Protein AF-A0A8S3HLF1-F1 (afdb_monomer_lite)

Sequence (239 aa):
VILTNGDGTIIIQTEGVEKAYDPNQPKTVNPFLAYTPNGTAFSTKLFYANYGRLEDFQKLSFVVGNASLQGSIIIMRYGRLYRGNKVMHAQYFGAAGAILYNDPADYSPFGISPDQVYDQKWYMPPSGAQRGSAFISNGDPLTPIYPSTDYMYRLKEENVKYLPRIPAQPISYSEAQIILQYLQGIEVTVDWRGSLPNVTYRYGAELLSSASIEIRSYNRLERKDTYNVIGILRGEIEP

Radius of gyration: 20.13 Å; chains: 1; bounding box: 65×43×55 Å

Structure (mmCIF, N/CA/C/O backbone):
data_AF-A0A8S3HLF1-F1
#
_entry.id   AF-A0A8S3HLF1-F1
#
loop_
_atom_site.group_PDB
_atom_site.id
_atom_site.type_symbol
_atom_site.label_atom_id
_atom_site.label_alt_id
_atom_site.label_comp_id
_atom_site.label_asym_id
_atom_site.label_entity_id
_atom_site.label_seq_id
_atom_site.pdbx_PDB_ins_code
_atom_site.Cartn_x
_atom_site.Cartn_y
_atom_site.Cartn_z
_atom_site.occupancy
_atom_site.B_iso_or_equiv
_atom_site.auth_seq_id
_atom_site.auth_comp_id
_atom_site.auth_asym_id
_atom_site.auth_atom_id
_atom_site.pdbx_PDB_model_num
ATOM 1 N N . VAL A 1 1 ? -8.571 7.851 -0.017 1.00 95.56 1 VAL A N 1
ATOM 2 C CA . VAL A 1 1 ? -9.266 7.122 1.065 1.00 95.56 1 VAL A CA 1
ATOM 3 C C . VAL A 1 1 ? -10.212 8.096 1.736 1.00 95.56 1 VAL A C 1
ATOM 5 O O . VAL A 1 1 ? -9.868 9.266 1.812 1.00 95.56 1 VAL A O 1
ATOM 8 N N . ILE A 1 2 ? -11.395 7.660 2.148 1.00 97.75 2 ILE A N 1
ATOM 9 C CA . ILE A 1 2 ? -12.397 8.504 2.802 1.00 97.75 2 ILE A CA 1
ATOM 10 C C . ILE A 1 2 ? -12.795 7.815 4.104 1.00 97.75 2 ILE A C 1
ATOM 12 O O . ILE A 1 2 ? -13.174 6.648 4.069 1.00 97.75 2 ILE A O 1
ATOM 16 N N . LEU A 1 3 ? -12.689 8.512 5.233 1.00 98.00 3 LEU A N 1
ATOM 17 C CA . LEU A 1 3 ? -13.259 8.087 6.512 1.00 98.00 3 LEU A CA 1
ATOM 18 C C . LEU A 1 3 ? -14.490 8.948 6.775 1.00 98.00 3 LEU A C 1
ATOM 20 O O . LEU A 1 3 ? -14.387 10.176 6.815 1.00 98.00 3 LEU A O 1
ATOM 24 N N . THR A 1 4 ? -15.632 8.306 6.966 1.00 98.12 4 THR A N 1
ATOM 25 C CA . THR A 1 4 ? -16.917 8.980 7.162 1.00 98.12 4 THR A CA 1
ATOM 26 C C . THR A 1 4 ? -17.527 8.507 8.466 1.00 98.12 4 THR A C 1
ATOM 28 O O . THR A 1 4 ? -17.602 7.306 8.706 1.00 98.12 4 THR A O 1
ATOM 31 N N . ASN A 1 5 ? -17.948 9.436 9.312 1.00 96.31 5 ASN A N 1
ATOM 32 C CA . ASN A 1 5 ? -18.632 9.139 10.560 1.00 96.31 5 ASN A CA 1
ATOM 33 C C . ASN A 1 5 ? -20.014 8.496 10.311 1.00 96.31 5 ASN A C 1
ATOM 35 O O . ASN A 1 5 ? -20.557 8.599 9.209 1.00 96.31 5 ASN A O 1
ATOM 39 N N . GLY A 1 6 ? -20.609 7.857 11.323 1.00 94.31 6 GLY A N 1
ATOM 40 C CA . GLY A 1 6 ? -21.927 7.219 11.196 1.00 94.31 6 GLY A CA 1
ATOM 41 C C . GLY A 1 6 ? -23.070 8.186 10.847 1.00 94.31 6 GLY A C 1
ATOM 42 O O . GLY A 1 6 ? -24.083 7.764 10.298 1.00 94.31 6 GLY A O 1
ATOM 43 N N . ASP A 1 7 ? -22.895 9.484 11.117 1.00 94.81 7 ASP A N 1
ATOM 44 C CA . ASP A 1 7 ? -23.824 10.562 10.743 1.00 94.81 7 ASP A CA 1
ATOM 45 C C . ASP A 1 7 ? -23.636 11.087 9.303 1.00 94.81 7 ASP A C 1
ATOM 47 O O . ASP A 1 7 ? -24.379 11.964 8.865 1.00 94.81 7 ASP A O 1
ATOM 51 N N . GLY A 1 8 ? -22.662 10.556 8.554 1.00 93.69 8 GLY A N 1
ATOM 52 C CA . GLY A 1 8 ? -22.339 10.978 7.189 1.00 93.69 8 GLY A CA 1
ATOM 53 C C . GLY A 1 8 ? -21.286 12.088 7.085 1.00 93.69 8 GLY A C 1
ATOM 54 O O . GLY A 1 8 ? -20.906 12.456 5.973 1.00 93.69 8 GLY A O 1
ATOM 55 N N . THR A 1 9 ? -20.772 12.607 8.203 1.00 96.69 9 THR A N 1
ATOM 56 C CA . THR A 1 9 ? -19.720 13.635 8.198 1.00 96.69 9 THR A CA 1
ATOM 57 C C . THR A 1 9 ? -18.388 13.045 7.738 1.00 96.69 9 THR A C 1
ATOM 59 O O . THR A 1 9 ? -17.887 12.082 8.321 1.00 96.69 9 THR A O 1
ATOM 62 N N . ILE A 1 10 ? -17.774 13.637 6.711 1.00 97.06 10 ILE A N 1
ATOM 63 C CA . ILE A 1 10 ? -16.435 13.247 6.251 1.00 97.06 10 ILE A CA 1
ATOM 64 C C . ILE A 1 10 ? -15.401 13.739 7.267 1.00 97.06 10 ILE A C 1
ATOM 66 O O . ILE A 1 10 ? -15.241 14.940 7.471 1.00 97.06 10 ILE A O 1
ATOM 70 N N . ILE A 1 11 ? -14.683 12.801 7.883 1.00 96.94 11 ILE A N 1
ATOM 71 C CA . ILE A 1 11 ? -13.610 13.083 8.843 1.00 96.94 11 ILE A CA 1
ATOM 72 C C . ILE A 1 11 ? -12.297 13.353 8.116 1.00 96.94 11 ILE A C 1
ATOM 74 O O . ILE A 1 11 ? -11.564 14.279 8.455 1.00 96.94 11 ILE A O 1
ATOM 78 N N . ILE A 1 12 ? -11.994 12.533 7.111 1.00 95.62 12 ILE A N 1
ATOM 79 C CA . ILE A 1 12 ? -10.841 12.736 6.243 1.00 95.62 12 ILE A CA 1
ATOM 80 C C . ILE A 1 12 ? -11.158 12.230 4.847 1.00 95.62 12 ILE A C 1
ATOM 82 O O . ILE A 1 12 ? -11.781 11.182 4.675 1.00 95.62 12 ILE A O 1
ATOM 86 N N . GLN A 1 13 ? -10.681 12.960 3.849 1.00 94.50 13 GLN A N 1
ATOM 87 C CA . GLN A 1 13 ? -10.658 12.524 2.468 1.00 94.50 13 GLN A CA 1
ATOM 88 C C . GLN A 1 13 ? -9.268 12.802 1.911 1.00 94.50 13 GLN A C 1
ATOM 90 O O . GLN A 1 13 ? -8.837 13.948 1.850 1.00 94.50 13 GLN A O 1
ATOM 95 N N . THR A 1 14 ? -8.578 11.747 1.489 1.00 88.56 14 THR A N 1
ATOM 96 C CA . THR A 1 14 ? -7.282 11.873 0.825 1.00 88.56 14 THR A CA 1
ATOM 97 C C . THR A 1 14 ? -7.447 12.658 -0.458 1.00 88.56 14 THR A C 1
ATOM 99 O O . THR A 1 14 ? -8.093 12.190 -1.398 1.00 88.56 14 THR A O 1
ATOM 102 N N . GLU A 1 15 ? -6.823 13.827 -0.503 1.00 75.44 15 GLU A N 1
ATOM 103 C CA . GLU A 1 15 ? -6.774 14.674 -1.694 1.00 75.44 15 GLU A CA 1
ATOM 104 C C . GLU A 1 15 ? -5.900 14.042 -2.782 1.00 75.44 15 GLU A C 1
ATOM 106 O O . GLU A 1 15 ? -6.081 14.294 -3.971 1.00 75.44 15 GLU A O 1
ATOM 111 N N . GLY A 1 16 ? -4.953 13.191 -2.373 1.00 68.56 16 GLY A N 1
ATOM 112 C CA . GLY A 1 16 ? -3.999 12.560 -3.276 1.00 68.56 16 GLY A CA 1
ATOM 113 C C . GLY A 1 16 ? -3.026 13.564 -3.888 1.00 68.56 16 GLY A C 1
ATOM 114 O O . GLY A 1 16 ? -2.311 13.207 -4.812 1.00 68.56 16 GLY A O 1
ATOM 115 N N . VAL A 1 17 ? -2.977 14.801 -3.397 1.00 70.69 17 VAL A N 1
ATOM 116 C CA . VAL A 1 17 ? -2.038 15.819 -3.860 1.00 70.69 17 VAL A CA 1
ATOM 117 C C . VAL A 1 17 ? -0.924 15.933 -2.836 1.00 70.69 17 VAL A C 1
ATOM 119 O O . VAL A 1 17 ? -1.159 16.103 -1.642 1.00 70.69 17 VAL A O 1
ATOM 122 N N . GLU A 1 18 ? 0.310 15.808 -3.305 1.00 69.94 18 GLU A N 1
ATOM 123 C CA . GLU A 1 18 ? 1.466 16.078 -2.464 1.00 69.94 18 GLU A CA 1
ATOM 124 C C . GLU A 1 18 ? 1.581 17.590 -2.267 1.00 69.94 18 GLU A C 1
ATOM 126 O O . GLU A 1 18 ? 1.482 18.354 -3.230 1.00 69.94 18 GLU A O 1
ATOM 131 N N . LYS A 1 19 ? 1.769 18.032 -1.020 1.00 71.94 19 LYS A N 1
ATOM 132 C CA . LYS A 1 19 ? 1.956 19.452 -0.727 1.00 71.94 19 LYS A CA 1
ATOM 133 C C . LYS A 1 19 ? 3.186 19.948 -1.489 1.00 71.94 19 LYS A C 1
ATOM 135 O O . LYS A 1 19 ? 4.289 19.460 -1.248 1.00 71.94 19 LYS A O 1
ATOM 140 N N . ALA A 1 20 ? 2.982 20.901 -2.397 1.00 73.75 20 ALA A N 1
ATOM 141 C CA . ALA A 1 20 ? 4.073 21.514 -3.138 1.00 73.75 20 ALA A CA 1
ATOM 142 C C . ALA A 1 20 ? 5.031 22.199 -2.159 1.00 73.75 20 ALA A C 1
ATOM 144 O O . ALA A 1 20 ? 4.599 22.922 -1.256 1.00 73.75 20 ALA A O 1
ATOM 145 N N . TYR A 1 21 ? 6.322 21.938 -2.332 1.00 70.62 21 TYR A N 1
ATOM 146 C CA . TYR A 1 21 ? 7.364 22.577 -1.539 1.00 70.62 21 TYR A CA 1
ATOM 147 C C . TYR A 1 21 ? 7.765 23.931 -2.145 1.00 70.62 21 TYR A C 1
ATOM 149 O O . TYR A 1 21 ? 7.974 24.900 -1.422 1.00 70.62 21 TYR A O 1
ATOM 157 N N . ASP A 1 22 ? 7.781 24.017 -3.477 1.00 75.44 22 ASP A N 1
ATOM 158 C CA . ASP A 1 22 ? 7.972 25.256 -4.235 1.00 75.44 22 ASP A CA 1
ATOM 159 C C . ASP A 1 22 ? 6.631 25.668 -4.876 1.00 75.44 22 ASP A C 1
ATOM 161 O O . ASP A 1 22 ? 6.001 24.835 -5.536 1.00 75.44 22 ASP A O 1
ATOM 165 N N . P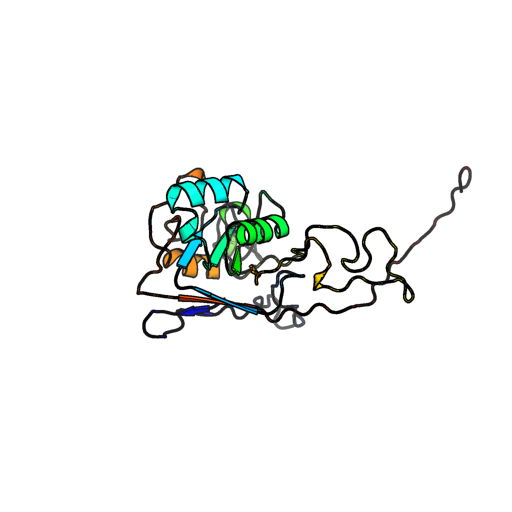RO A 1 23 ? 6.169 26.927 -4.736 1.00 76.12 23 PRO A N 1
ATOM 166 C CA . PRO A 1 23 ? 5.008 27.441 -5.467 1.00 76.12 23 PRO A CA 1
ATOM 167 C C . PRO A 1 23 ? 5.078 27.248 -6.992 1.00 76.12 23 PRO A C 1
ATOM 169 O O . PRO A 1 23 ? 4.039 27.182 -7.647 1.00 76.12 23 PRO A O 1
ATOM 172 N N . ASN A 1 24 ? 6.284 27.140 -7.554 1.00 81.50 24 ASN A N 1
ATOM 173 C CA . ASN A 1 24 ? 6.533 26.895 -8.975 1.00 81.50 24 ASN A CA 1
ATOM 174 C C . ASN A 1 24 ? 6.708 25.408 -9.317 1.00 81.50 24 ASN A C 1
ATOM 176 O O . ASN A 1 24 ? 7.026 25.072 -10.460 1.00 81.50 24 ASN A O 1
ATOM 180 N N . GLN A 1 25 ? 6.521 24.505 -8.350 1.00 77.88 25 GLN A N 1
ATOM 181 C CA . GLN A 1 25 ? 6.668 23.075 -8.574 1.00 77.88 25 GLN A CA 1
ATOM 182 C C . GLN A 1 25 ? 5.645 22.608 -9.624 1.00 77.88 25 GLN A C 1
ATOM 184 O O . GLN A 1 25 ? 4.438 22.813 -9.449 1.00 77.88 25 GLN A O 1
ATOM 189 N N . PRO A 1 26 ? 6.089 21.956 -10.716 1.00 77.75 26 PRO A N 1
ATOM 190 C CA . PRO A 1 26 ? 5.166 21.407 -11.694 1.00 77.75 26 PRO A CA 1
ATOM 191 C C . PRO A 1 26 ? 4.263 20.368 -11.029 1.00 77.75 26 PRO A C 1
ATOM 193 O O . PRO A 1 26 ? 4.680 19.662 -10.108 1.00 77.75 26 PRO A O 1
ATOM 196 N N . LYS A 1 27 ? 3.023 20.248 -11.521 1.00 78.50 27 LYS A N 1
ATOM 197 C CA . LYS A 1 27 ? 2.083 19.233 -11.033 1.00 78.50 27 LYS A CA 1
ATOM 198 C C . LYS A 1 27 ? 2.743 17.857 -11.085 1.00 78.50 27 LYS A C 1
ATOM 200 O O . LYS A 1 27 ? 3.134 17.387 -12.152 1.00 78.50 27 LYS A O 1
ATOM 205 N N . THR A 1 28 ? 2.853 17.223 -9.927 1.00 82.75 28 THR A N 1
ATOM 206 C CA . THR A 1 28 ? 3.382 15.869 -9.805 1.00 82.75 28 THR A CA 1
ATOM 207 C C . THR A 1 28 ? 2.249 14.858 -9.924 1.00 82.75 28 THR A C 1
ATOM 209 O O . THR A 1 28 ? 1.077 15.167 -9.710 1.00 82.75 28 THR A O 1
ATOM 212 N N . VAL A 1 29 ? 2.591 13.624 -10.292 1.00 87.31 29 VAL A N 1
ATOM 213 C CA . VAL A 1 29 ? 1.621 12.526 -10.281 1.00 87.31 29 VAL A CA 1
ATOM 214 C C . VAL A 1 29 ? 1.196 12.276 -8.839 1.00 87.31 29 VAL A C 1
ATOM 216 O O . VAL A 1 29 ? 2.053 12.065 -7.982 1.00 87.31 29 VAL A O 1
ATOM 219 N N . ASN A 1 30 ? -0.106 12.268 -8.570 1.00 90.25 30 ASN A N 1
ATOM 220 C CA . ASN A 1 30 ? -0.675 11.953 -7.258 1.00 90.25 30 ASN A CA 1
ATOM 221 C C . ASN A 1 30 ? -0.101 10.639 -6.687 1.00 90.25 30 ASN A C 1
ATOM 223 O O . ASN A 1 30 ? 0.185 9.722 -7.462 1.00 90.25 30 ASN A O 1
ATOM 227 N N . PRO A 1 31 ? 0.092 10.490 -5.363 1.00 93.06 31 PRO A N 1
ATOM 228 C CA . PRO A 1 31 ? 0.511 9.218 -4.796 1.00 93.06 31 PRO A CA 1
ATOM 229 C C . PRO A 1 31 ? -0.483 8.104 -5.133 1.00 93.06 31 PRO A C 1
ATOM 231 O O . PRO A 1 31 ? -1.671 8.197 -4.834 1.00 93.06 31 PRO A O 1
ATOM 234 N N . PHE A 1 32 ? 0.010 7.036 -5.752 1.00 95.00 32 PHE A N 1
ATOM 235 C CA . PHE A 1 32 ? -0.771 5.850 -6.089 1.00 95.00 32 PHE A CA 1
ATOM 236 C C . PHE A 1 32 ? 0.123 4.607 -6.066 1.00 95.00 32 PHE A C 1
ATOM 238 O O . PHE A 1 32 ? 1.354 4.697 -6.162 1.00 95.00 32 PHE A O 1
ATOM 245 N N . LEU A 1 33 ? -0.502 3.438 -5.920 1.00 96.31 33 LEU A N 1
ATOM 246 C CA . LEU A 1 33 ? 0.157 2.151 -6.113 1.00 96.31 33 LEU A CA 1
ATOM 247 C C . LEU A 1 33 ? -0.085 1.688 -7.549 1.00 96.31 33 LEU A C 1
ATOM 249 O O . LEU A 1 33 ? -1.210 1.364 -7.919 1.00 96.31 33 LEU A O 1
ATOM 253 N N . ALA A 1 34 ? 0.966 1.660 -8.365 1.00 96.81 34 ALA A N 1
ATOM 254 C CA . ALA A 1 34 ? 0.846 1.234 -9.753 1.00 96.81 34 ALA A CA 1
ATOM 255 C C . ALA A 1 34 ? 0.444 -0.247 -9.838 1.00 96.81 34 ALA A C 1
ATOM 257 O O . ALA A 1 34 ? 0.845 -1.058 -8.997 1.00 96.81 34 ALA A O 1
ATOM 258 N N . TYR A 1 35 ? -0.322 -0.580 -10.879 1.00 96.94 35 TYR A N 1
ATOM 259 C CA . TYR A 1 35 ? -0.915 -1.896 -11.150 1.00 96.94 35 TYR A CA 1
ATOM 260 C C . TYR A 1 35 ? -2.061 -2.345 -10.235 1.00 96.94 35 TYR A C 1
ATOM 262 O O . TYR A 1 35 ? -2.624 -3.412 -10.471 1.00 96.94 35 TYR A O 1
ATOM 270 N N . THR A 1 36 ? -2.453 -1.563 -9.225 1.00 96.94 36 THR A N 1
ATOM 271 C CA . THR A 1 36 ? -3.691 -1.856 -8.486 1.00 96.94 36 THR A CA 1
ATOM 272 C C . THR A 1 36 ? -4.904 -1.480 -9.346 1.00 96.94 36 THR A C 1
ATOM 274 O O . THR A 1 36 ? -4.834 -0.504 -10.100 1.00 96.94 36 THR A O 1
ATOM 277 N N . PRO A 1 37 ? -6.005 -2.247 -9.286 1.00 96.31 37 PRO A N 1
ATOM 278 C CA . PRO A 1 37 ? -7.144 -2.039 -10.166 1.00 96.31 37 PRO A CA 1
ATOM 279 C C . P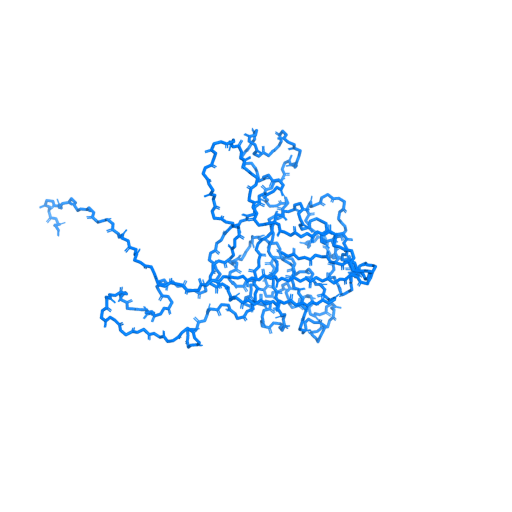RO A 1 37 ? -7.904 -0.754 -9.823 1.00 96.31 37 PRO A C 1
ATOM 281 O O . PRO A 1 37 ? -7.875 -0.258 -8.689 1.00 96.31 37 PRO A O 1
ATOM 284 N N . ASN A 1 38 ? -8.631 -0.248 -10.819 1.00 96.12 38 ASN A N 1
ATOM 285 C CA . ASN A 1 38 ? -9.749 0.661 -10.595 1.00 96.12 38 ASN A CA 1
ATOM 286 C C . ASN A 1 38 ? -10.807 -0.054 -9.748 1.00 96.12 38 ASN A C 1
ATOM 288 O O . ASN A 1 38 ? -11.127 -1.218 -9.996 1.00 96.12 38 ASN A O 1
ATOM 292 N N . GLY A 1 39 ? -11.361 0.649 -8.772 1.00 95.94 39 GLY A N 1
ATOM 293 C CA . GLY A 1 39 ? -12.502 0.164 -8.026 1.00 95.94 39 GLY A CA 1
ATOM 294 C C . GLY A 1 39 ? -12.731 0.937 -6.743 1.00 95.94 39 GLY A C 1
ATOM 295 O O . GLY A 1 39 ? -11.864 1.669 -6.253 1.00 95.94 39 GLY A O 1
ATOM 296 N N . THR A 1 40 ? -13.914 0.707 -6.188 1.00 97.62 40 THR A N 1
ATOM 297 C CA . THR A 1 40 ? -14.301 1.197 -4.873 1.00 97.62 40 THR A CA 1
ATOM 298 C C . THR A 1 40 ? -14.359 0.030 -3.900 1.00 97.62 40 THR A C 1
ATOM 300 O O . THR A 1 40 ? -15.082 -0.935 -4.136 1.00 97.62 40 THR A O 1
ATOM 303 N N . ALA A 1 41 ? -13.620 0.128 -2.798 1.00 98.12 41 ALA A N 1
ATOM 304 C CA . ALA A 1 41 ? -13.770 -0.754 -1.646 1.00 98.12 41 ALA A CA 1
ATOM 305 C C . ALA A 1 41 ? -14.403 0.044 -0.506 1.00 98.12 41 ALA A C 1
ATOM 307 O O . ALA A 1 41 ? -13.901 1.110 -0.162 1.00 98.12 41 ALA A O 1
ATOM 308 N N . PHE A 1 42 ? -15.482 -0.465 0.080 1.00 98.12 42 PHE A N 1
ATOM 309 C CA . PHE A 1 42 ? -16.185 0.155 1.201 1.00 98.12 42 PHE A CA 1
ATOM 310 C C . PHE A 1 42 ? -16.327 -0.863 2.328 1.00 98.12 42 PHE A C 1
ATOM 312 O O . PHE A 1 42 ? -16.662 -2.019 2.071 1.00 98.12 42 PHE A O 1
ATOM 319 N N . SER A 1 43 ? -16.083 -0.443 3.567 1.00 97.75 43 SER A N 1
ATOM 320 C CA . SER A 1 43 ? -16.228 -1.304 4.736 1.00 97.75 43 SER A CA 1
ATOM 321 C C . SER A 1 43 ? -16.468 -0.482 6.002 1.00 97.75 43 SER A C 1
ATOM 323 O O . SER A 1 43 ? -15.907 0.597 6.176 1.00 97.75 43 SER A O 1
ATOM 325 N N . THR A 1 44 ? -17.254 -1.017 6.933 1.00 97.44 44 THR A N 1
ATOM 326 C CA . THR A 1 44 ? -17.309 -0.537 8.329 1.00 97.44 44 THR A CA 1
ATOM 327 C C . THR A 1 44 ? -16.242 -1.193 9.208 1.00 97.44 44 THR A C 1
ATOM 329 O O . THR A 1 44 ? -16.033 -0.792 10.349 1.00 97.44 44 THR A O 1
ATOM 332 N N . LYS A 1 45 ? -15.546 -2.199 8.665 1.00 97.69 45 LYS A N 1
ATOM 333 C CA . LYS A 1 45 ? -14.462 -2.929 9.316 1.00 97.69 45 LYS A CA 1
ATOM 334 C C . LYS A 1 45 ? -13.104 -2.513 8.772 1.00 97.69 45 LYS A C 1
ATOM 336 O O . LYS A 1 45 ? -12.847 -2.656 7.570 1.00 97.69 45 LYS A O 1
ATOM 341 N N . LEU A 1 46 ? -12.238 -2.070 9.676 1.00 98.50 46 LEU A N 1
ATOM 342 C CA . LEU A 1 46 ? -10.831 -1.770 9.431 1.00 98.50 46 LEU A CA 1
ATOM 343 C C . LEU A 1 46 ? -9.979 -2.649 10.348 1.00 98.50 46 LEU A C 1
ATOM 345 O O . LEU A 1 46 ? -10.286 -2.771 11.534 1.00 98.50 46 LEU A O 1
ATOM 349 N N . PHE A 1 47 ? -8.898 -3.219 9.818 1.00 98.75 47 PHE A N 1
ATOM 350 C CA . PHE A 1 47 ? -7.890 -3.909 10.624 1.00 98.75 47 PHE A CA 1
ATOM 351 C C . PHE A 1 47 ? -6.492 -3.388 10.326 1.00 98.75 47 PHE A C 1
ATOM 353 O O . PHE A 1 47 ? -6.150 -3.108 9.177 1.00 98.75 47 PHE A O 1
ATOM 360 N N . TYR A 1 48 ? -5.669 -3.298 11.365 1.00 98.81 48 TYR A N 1
ATOM 361 C CA . TYR A 1 48 ? -4.255 -2.977 11.237 1.00 98.81 48 TYR A CA 1
ATOM 362 C C . TYR A 1 48 ? -3.444 -4.270 11.220 1.00 98.81 48 TYR A C 1
ATOM 364 O O . TYR A 1 48 ? -3.513 -5.061 12.158 1.00 98.81 48 TYR A O 1
ATOM 372 N N . ALA A 1 49 ? -2.667 -4.481 10.158 1.00 98.50 49 ALA A N 1
ATOM 373 C CA . ALA A 1 49 ? -1.897 -5.708 9.943 1.00 98.50 49 ALA A CA 1
ATOM 374 C C . ALA A 1 49 ? -0.378 -5.479 10.007 1.00 98.50 49 ALA A C 1
ATOM 376 O O . ALA A 1 49 ? 0.375 -6.149 9.304 1.00 98.50 49 ALA A O 1
ATOM 377 N N . ASN A 1 50 ? 0.093 -4.534 10.832 1.00 98.62 50 ASN A N 1
ATOM 378 C CA . ASN A 1 50 ? 1.523 -4.255 11.012 1.00 98.62 50 ASN A CA 1
ATOM 379 C C . ASN A 1 50 ? 2.237 -4.017 9.666 1.00 98.62 50 ASN A C 1
ATOM 381 O O . ASN A 1 50 ? 1.797 -3.184 8.872 1.00 98.62 50 ASN A O 1
ATOM 385 N N . TYR A 1 51 ? 3.310 -4.757 9.371 1.00 98.62 51 TYR A N 1
ATOM 386 C CA . TYR A 1 51 ? 4.029 -4.685 8.101 1.00 98.62 51 TYR A CA 1
ATOM 387 C C . TYR A 1 51 ? 3.385 -5.544 7.001 1.00 98.62 51 TYR A C 1
ATOM 389 O O . TYR A 1 51 ? 3.971 -5.697 5.931 1.00 98.62 51 TYR A O 1
ATOM 397 N N . GLY A 1 52 ? 2.208 -6.130 7.207 1.00 98.44 52 GLY A N 1
ATOM 398 C CA . GLY A 1 52 ? 1.513 -6.921 6.191 1.00 98.44 52 GLY A CA 1
ATOM 399 C C . GLY A 1 52 ? 2.262 -8.183 5.764 1.00 98.44 52 GLY A C 1
ATOM 400 O O . GLY A 1 52 ? 2.094 -8.651 4.633 1.00 98.44 52 GLY A O 1
ATOM 401 N N . ARG A 1 53 ? 3.141 -8.714 6.621 1.00 98.56 53 ARG A N 1
ATOM 402 C CA . ARG A 1 53 ? 3.821 -9.988 6.368 1.00 98.56 53 ARG A CA 1
ATOM 403 C C . ARG A 1 53 ? 2.850 -11.144 6.567 1.00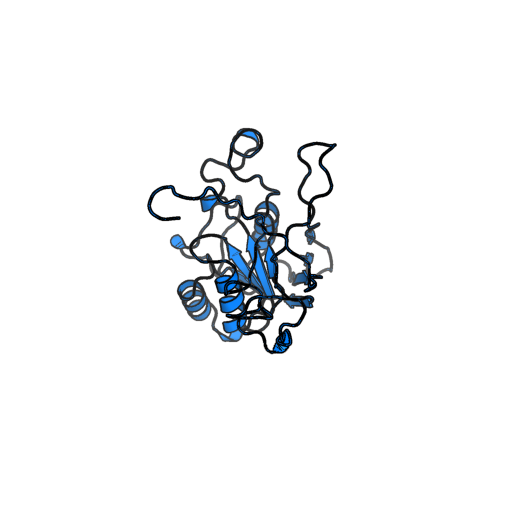 98.56 53 ARG A C 1
ATOM 405 O O . ARG A 1 53 ? 1.802 -10.973 7.187 1.00 98.56 53 ARG A O 1
ATOM 412 N N . LEU A 1 54 ? 3.187 -12.321 6.049 1.00 98.00 54 LEU A N 1
ATOM 413 C CA . LEU A 1 54 ? 2.302 -13.477 6.175 1.00 98.00 54 LEU A CA 1
ATOM 414 C C . LEU A 1 54 ? 2.064 -13.827 7.653 1.00 98.00 54 LEU A C 1
ATOM 416 O O . LEU A 1 54 ? 0.925 -14.046 8.055 1.00 98.00 54 LEU A O 1
ATOM 420 N N . GLU A 1 55 ? 3.116 -13.776 8.470 1.00 98.25 55 GLU A N 1
ATOM 421 C CA . GLU A 1 55 ? 3.045 -13.962 9.919 1.00 98.25 55 GLU A CA 1
ATOM 422 C C . GLU A 1 55 ? 2.208 -12.883 10.619 1.00 98.25 55 GLU A C 1
ATOM 424 O O . GLU A 1 55 ? 1.548 -13.168 11.620 1.00 98.25 55 GLU A O 1
ATOM 429 N N . ASP A 1 56 ? 2.178 -11.657 10.078 1.00 98.56 56 ASP A N 1
ATOM 430 C CA . ASP A 1 56 ? 1.345 -10.597 10.636 1.00 98.56 56 ASP A CA 1
ATOM 431 C C . ASP A 1 56 ? -0.139 -10.920 10.396 1.00 98.56 56 ASP A C 1
ATOM 433 O O . ASP A 1 56 ? -0.942 -10.876 11.326 1.00 98.56 56 ASP A O 1
ATOM 437 N N . PHE A 1 57 ? -0.503 -11.343 9.181 1.00 98.44 57 PHE A N 1
ATOM 438 C CA . PHE A 1 57 ? -1.873 -11.764 8.872 1.00 98.44 57 PHE A CA 1
ATOM 439 C C . PHE A 1 57 ? -2.303 -13.025 9.627 1.00 98.44 57 PHE A C 1
ATOM 441 O O . PHE A 1 57 ? -3.442 -13.097 10.082 1.00 98.44 57 PHE A O 1
ATOM 448 N N . GLN A 1 58 ? -1.410 -13.999 9.812 1.00 97.94 58 GLN A N 1
ATOM 449 C CA . GLN A 1 58 ? -1.691 -15.189 10.622 1.00 97.94 58 GLN A CA 1
ATOM 450 C C . GLN A 1 58 ? -1.984 -14.815 12.078 1.00 97.94 58 GLN A C 1
ATOM 452 O O . GLN A 1 58 ? -2.980 -15.268 12.641 1.00 97.94 58 GLN A O 1
ATOM 457 N N . LYS A 1 59 ? -1.161 -13.941 12.672 1.00 97.88 59 LYS A N 1
ATOM 458 C CA . LYS A 1 59 ? -1.380 -13.433 14.031 1.00 97.88 59 LYS A CA 1
ATOM 459 C C . LYS A 1 59 ? -2.676 -12.631 14.126 1.00 97.88 59 LYS A C 1
ATOM 461 O O . LYS A 1 59 ? -3.452 -12.855 15.047 1.00 97.88 59 LYS A O 1
ATOM 466 N N . LEU A 1 60 ? -2.942 -11.744 13.166 1.00 97.94 60 LEU A N 1
ATOM 467 C CA . LEU A 1 60 ? -4.188 -10.980 13.113 1.00 97.94 60 LEU A CA 1
ATOM 468 C C . LEU A 1 60 ? -5.395 -11.922 13.038 1.00 97.94 60 LEU A C 1
ATOM 470 O O . LEU A 1 60 ? -6.279 -11.843 13.882 1.00 97.94 60 LEU A O 1
ATOM 474 N N . SER A 1 61 ? -5.395 -12.866 12.095 1.00 97.06 61 SER A N 1
ATOM 475 C CA . SER A 1 61 ? -6.451 -13.870 11.937 1.00 97.06 61 SER A CA 1
ATOM 476 C C . SER A 1 61 ? -6.649 -14.726 13.188 1.00 97.06 61 SER A C 1
ATOM 478 O O . SER A 1 61 ? -7.773 -15.147 13.451 1.00 97.06 61 SER A O 1
ATOM 480 N N . PHE A 1 62 ? -5.587 -15.023 13.937 1.00 96.81 62 PHE A N 1
ATOM 481 C CA . PHE A 1 62 ? -5.689 -15.738 15.207 1.00 96.81 62 PHE A CA 1
ATOM 482 C C . PHE A 1 62 ? -6.387 -14.889 16.278 1.00 96.81 62 PHE A C 1
ATOM 484 O O . PHE A 1 62 ? -7.230 -15.399 17.007 1.00 96.81 62 PHE A O 1
ATOM 491 N N . VAL A 1 63 ? -6.072 -13.592 16.346 1.00 96.38 63 VAL A N 1
ATOM 492 C CA . VAL A 1 63 ? -6.631 -12.668 17.345 1.00 96.38 63 VAL A CA 1
ATOM 493 C C . VAL A 1 63 ? -8.086 -12.299 17.048 1.00 96.38 63 VAL A C 1
ATOM 495 O O . VAL A 1 63 ? -8.907 -12.307 17.960 1.00 96.38 63 VAL A O 1
ATOM 498 N N . VAL A 1 64 ? -8.418 -11.959 15.797 1.00 95.69 64 VAL A N 1
ATOM 499 C CA . VAL A 1 64 ? -9.752 -11.431 15.432 1.00 95.69 64 VAL A CA 1
ATOM 500 C C . VAL A 1 64 ? -10.659 -12.451 14.739 1.00 95.69 64 VAL A C 1
ATOM 502 O O . VAL A 1 64 ? -11.832 -12.168 14.497 1.00 95.69 64 VAL A O 1
ATOM 505 N N . GLY A 1 65 ? -10.132 -13.630 14.404 1.00 94.25 65 GLY A N 1
ATOM 506 C CA . GLY A 1 65 ? -10.810 -14.644 13.599 1.00 94.25 65 GLY A CA 1
ATOM 507 C C . GLY A 1 65 ? -10.721 -14.366 12.093 1.00 94.25 65 GLY A C 1
ATOM 508 O O . GLY A 1 65 ? -10.963 -13.255 11.629 1.00 94.25 65 GLY A O 1
ATOM 509 N N . ASN A 1 66 ? -10.425 -15.400 11.297 1.00 91.38 66 ASN A N 1
ATOM 510 C CA . ASN A 1 66 ? -10.235 -15.269 9.843 1.00 91.38 66 ASN A CA 1
ATOM 511 C C . ASN A 1 66 ? -11.474 -14.710 9.116 1.00 91.38 66 ASN A C 1
ATOM 513 O O . ASN A 1 66 ? -11.367 -13.892 8.208 1.00 91.38 66 ASN A O 1
ATOM 517 N N . ALA A 1 67 ? -12.671 -15.131 9.539 1.00 90.94 67 ALA A N 1
ATOM 518 C CA . ALA A 1 67 ? -13.930 -14.685 8.942 1.00 90.94 67 ALA A CA 1
ATOM 519 C C . ALA A 1 67 ? -14.163 -13.171 9.101 1.00 90.94 67 ALA A C 1
ATOM 521 O O . ALA A 1 67 ? -14.851 -12.567 8.282 1.00 90.94 67 ALA A O 1
ATOM 522 N N . SER A 1 68 ? -13.563 -12.547 10.118 1.00 93.56 68 SER A N 1
ATOM 523 C CA . SER A 1 68 ? -13.688 -11.110 10.371 1.00 93.56 68 SER A CA 1
ATOM 524 C C . SER A 1 68 ? -12.991 -10.261 9.309 1.00 93.56 68 SER A C 1
ATOM 526 O O . SER A 1 68 ? -13.411 -9.128 9.079 1.00 93.56 68 SER A O 1
ATOM 528 N N . LEU A 1 69 ? -11.966 -10.809 8.644 1.00 96.88 69 LEU A N 1
ATOM 529 C CA . LEU A 1 69 ? -11.176 -10.113 7.625 1.00 96.88 69 LEU A CA 1
ATOM 530 C C . LEU A 1 69 ? -11.872 -10.067 6.255 1.00 96.88 69 LEU A C 1
ATOM 532 O O . LEU A 1 69 ? -11.551 -9.208 5.431 1.00 96.88 69 LEU A O 1
ATOM 536 N N . GLN A 1 70 ? -12.849 -10.944 6.022 1.00 97.62 70 GLN A N 1
ATOM 537 C CA . GLN A 1 70 ? -13.579 -11.025 4.758 1.00 97.62 70 GLN A CA 1
ATOM 538 C C . GLN A 1 70 ? -14.351 -9.730 4.476 1.00 97.62 70 GLN A C 1
ATOM 540 O O . GLN A 1 70 ? -15.131 -9.262 5.307 1.00 97.62 70 GLN A O 1
ATOM 545 N N . GLY A 1 71 ? -14.119 -9.141 3.303 1.00 97.75 71 GLY A N 1
ATOM 546 C CA . GLY A 1 71 ? -14.722 -7.876 2.878 1.00 97.75 71 GLY A CA 1
ATOM 547 C C . GLY A 1 71 ? -14.218 -6.638 3.630 1.0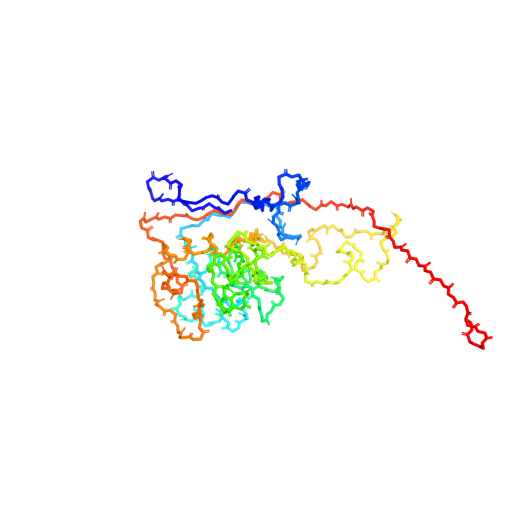0 97.75 71 GLY A C 1
ATOM 548 O O . GLY A 1 71 ? -14.723 -5.544 3.398 1.00 97.75 71 GLY A O 1
ATOM 549 N N . SER A 1 72 ? -13.238 -6.783 4.526 1.00 98.31 72 SER A N 1
ATOM 550 C CA . SER A 1 72 ? -12.707 -5.666 5.314 1.00 98.31 72 SER A CA 1
ATOM 551 C C . SER A 1 72 ? -11.711 -4.810 4.528 1.00 98.31 72 SER A C 1
ATOM 553 O O . SER A 1 72 ? -11.227 -5.202 3.463 1.00 98.31 72 SER A O 1
ATOM 555 N N . ILE A 1 73 ? -11.370 -3.639 5.066 1.00 98.75 73 ILE A N 1
ATOM 556 C CA . ILE A 1 73 ? -10.214 -2.865 4.607 1.00 98.75 73 ILE A CA 1
ATOM 557 C C . ILE A 1 73 ? -9.058 -3.099 5.579 1.00 98.75 73 ILE A C 1
ATOM 559 O O . ILE A 1 73 ? -9.247 -3.097 6.795 1.00 98.75 73 ILE A O 1
ATOM 563 N N . ILE A 1 74 ? -7.854 -3.299 5.044 1.00 98.75 74 ILE A N 1
ATOM 564 C CA . ILE A 1 74 ? -6.650 -3.544 5.844 1.00 98.75 74 ILE A CA 1
ATOM 565 C C . ILE A 1 74 ? -5.679 -2.376 5.696 1.00 98.75 74 ILE A C 1
ATOM 567 O O . ILE A 1 74 ? -5.292 -2.031 4.580 1.00 98.75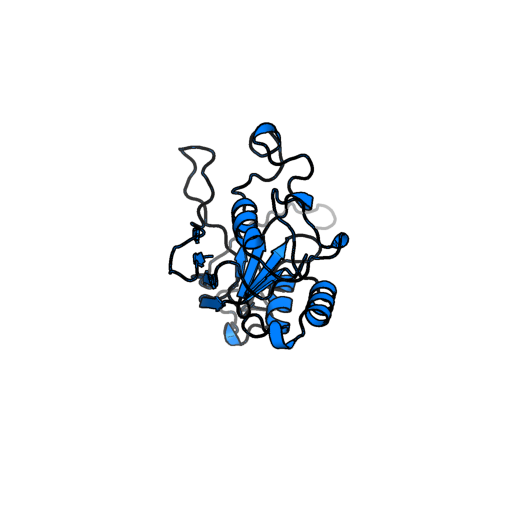 74 ILE A O 1
ATOM 571 N N . ILE A 1 75 ? -5.236 -1.799 6.812 1.00 98.81 75 ILE A N 1
ATOM 572 C CA . ILE A 1 75 ? -4.176 -0.787 6.851 1.00 98.81 75 ILE A CA 1
ATOM 573 C C . ILE A 1 75 ? -2.852 -1.407 7.315 1.00 98.81 75 ILE A C 1
ATOM 575 O O . ILE A 1 75 ? -2.797 -2.169 8.281 1.00 98.81 75 ILE A O 1
ATOM 579 N N . MET A 1 76 ? -1.769 -1.105 6.600 1.00 98.75 76 MET A N 1
ATOM 580 C CA . MET A 1 76 ? -0.433 -1.666 6.821 1.00 98.75 76 MET A CA 1
ATOM 581 C C . MET A 1 76 ? 0.632 -0.583 6.696 1.00 98.75 76 MET A C 1
ATOM 583 O O . MET A 1 76 ? 0.544 0.295 5.837 1.00 98.75 76 MET A O 1
ATOM 587 N N . ARG A 1 77 ? 1.697 -0.687 7.488 1.00 98.38 77 ARG A N 1
ATOM 588 C CA . ARG A 1 77 ? 2.881 0.158 7.314 1.00 98.38 77 ARG A CA 1
ATOM 589 C C . ARG A 1 77 ? 3.845 -0.413 6.274 1.00 98.38 77 ARG A C 1
ATOM 591 O O . ARG A 1 77 ? 3.975 -1.633 6.091 1.00 98.38 77 ARG A O 1
ATOM 598 N N . TYR A 1 78 ? 4.525 0.476 5.559 1.00 98.50 78 TYR A N 1
ATOM 599 C CA . TYR A 1 78 ? 5.641 0.146 4.674 1.00 98.50 78 TYR A CA 1
ATOM 600 C C . TYR A 1 78 ? 6.836 -0.434 5.447 1.00 98.50 78 TYR A C 1
ATOM 602 O O . TYR A 1 78 ? 6.886 -0.371 6.666 1.00 98.50 78 TYR A O 1
ATOM 610 N N . GLY A 1 79 ? 7.784 -1.041 4.724 1.00 96.88 79 GLY A N 1
ATOM 611 C CA . GLY A 1 79 ? 8.965 -1.701 5.299 1.00 96.88 79 GLY A CA 1
ATOM 612 C C . GLY A 1 79 ? 8.837 -3.226 5.400 1.00 96.88 79 GLY A C 1
ATOM 613 O O . GLY A 1 79 ? 7.752 -3.778 5.204 1.00 96.88 79 GLY A O 1
ATOM 614 N N . ARG A 1 80 ? 9.961 -3.904 5.682 1.00 96.88 80 ARG A N 1
ATOM 615 C CA . ARG A 1 80 ? 10.141 -5.368 5.889 1.00 96.88 80 ARG A CA 1
ATOM 616 C C . ARG A 1 80 ? 9.793 -6.305 4.725 1.00 96.88 80 ARG A C 1
ATOM 618 O O . ARG A 1 80 ? 10.392 -7.365 4.612 1.00 96.88 80 ARG A O 1
ATOM 625 N N . LEU A 1 81 ? 8.844 -5.935 3.877 1.00 96.12 81 LEU A N 1
ATOM 626 C CA . LEU A 1 81 ? 8.326 -6.742 2.781 1.00 96.12 81 LEU A CA 1
ATOM 627 C C . LEU A 1 81 ? 7.997 -5.842 1.587 1.00 96.12 81 LEU A C 1
ATOM 629 O O . LEU A 1 81 ? 7.579 -4.692 1.760 1.00 96.12 81 LEU A O 1
ATOM 633 N N . TYR A 1 82 ? 8.147 -6.374 0.374 1.00 97.69 82 TYR A N 1
ATOM 634 C CA . TYR A 1 82 ? 7.723 -5.683 -0.838 1.00 97.69 82 TYR A CA 1
ATOM 635 C C . TYR A 1 82 ? 6.218 -5.376 -0.813 1.00 97.69 82 TYR A C 1
ATOM 637 O O . TYR A 1 82 ? 5.389 -6.185 -0.397 1.00 97.69 82 TYR A O 1
ATOM 645 N N . ARG A 1 83 ? 5.853 -4.175 -1.269 1.00 97.69 83 ARG A N 1
ATOM 646 C CA . ARG A 1 83 ? 4.491 -3.638 -1.147 1.00 97.69 83 ARG A CA 1
ATOM 647 C C . ARG A 1 83 ? 3.434 -4.441 -1.901 1.00 97.69 83 ARG A C 1
ATOM 649 O O . ARG A 1 83 ? 2.323 -4.572 -1.400 1.00 97.69 83 ARG A O 1
ATOM 656 N N . GLY A 1 84 ? 3.792 -5.032 -3.043 1.00 97.50 84 GLY A N 1
ATOM 657 C CA . GLY A 1 84 ? 2.897 -5.926 -3.776 1.00 97.50 84 GLY A CA 1
ATOM 658 C C . GLY A 1 84 ? 2.504 -7.145 -2.941 1.00 97.50 84 GLY A C 1
ATOM 659 O O . GLY A 1 84 ? 1.321 -7.462 -2.851 1.00 97.50 84 GLY A O 1
ATOM 660 N N . ASN A 1 85 ? 3.457 -7.766 -2.230 1.00 98.12 85 ASN A N 1
ATOM 661 C CA . ASN A 1 85 ? 3.161 -8.905 -1.356 1.00 98.12 85 ASN A CA 1
ATOM 662 C C . ASN A 1 85 ? 2.187 -8.535 -0.233 1.00 98.12 85 ASN A C 1
ATOM 664 O O . ASN A 1 85 ? 1.309 -9.331 0.070 1.00 98.12 85 ASN A O 1
ATOM 668 N N . LYS A 1 86 ? 2.278 -7.324 0.334 1.00 98.62 86 LYS A N 1
ATOM 669 C CA . LYS A 1 86 ? 1.320 -6.842 1.349 1.00 98.62 86 LYS A CA 1
ATOM 670 C C . LYS A 1 86 ? -0.114 -6.832 0.805 1.00 98.62 86 LYS A C 1
ATOM 672 O O . LYS A 1 86 ? -1.022 -7.347 1.450 1.00 98.62 86 LYS A O 1
ATOM 677 N N . VAL A 1 87 ? -0.309 -6.287 -0.400 1.00 98.31 87 VAL A N 1
ATOM 678 C CA . VAL A 1 87 ? -1.625 -6.241 -1.065 1.00 98.31 87 VAL A CA 1
ATOM 679 C C . VAL A 1 87 ? -2.115 -7.651 -1.407 1.00 98.31 87 VAL A C 1
ATOM 681 O O . VAL A 1 87 ? -3.278 -7.969 -1.176 1.00 98.31 87 VAL A O 1
ATOM 684 N N . MET A 1 88 ? -1.228 -8.525 -1.890 1.00 97.75 88 MET A N 1
ATOM 685 C CA . MET A 1 88 ? -1.555 -9.928 -2.161 1.00 97.75 88 MET A CA 1
ATOM 686 C C . MET A 1 88 ? -1.948 -10.690 -0.893 1.00 97.75 88 MET A C 1
ATOM 688 O O . MET A 1 88 ? -2.886 -11.478 -0.939 1.00 97.75 88 MET A O 1
ATOM 692 N N . HIS A 1 89 ? -1.275 -10.461 0.236 1.00 98.31 89 HIS A N 1
ATOM 693 C CA . HIS A 1 89 ? -1.660 -11.070 1.507 1.00 98.31 89 HIS A CA 1
ATOM 694 C C . HIS A 1 89 ? -3.028 -10.557 1.965 1.00 98.31 89 HIS A C 1
ATOM 696 O O . HIS A 1 89 ? -3.891 -11.370 2.272 1.00 98.31 89 HIS A O 1
ATOM 702 N N . ALA A 1 90 ? -3.279 -9.244 1.919 1.00 98.38 90 ALA A N 1
ATOM 703 C CA . ALA A 1 90 ? -4.600 -8.695 2.235 1.00 98.38 90 ALA A CA 1
ATOM 704 C C . ALA A 1 90 ? -5.702 -9.357 1.390 1.00 98.38 90 ALA A C 1
ATOM 706 O O . ALA A 1 90 ? -6.702 -9.826 1.929 1.00 98.38 90 ALA A O 1
ATOM 707 N N . GLN A 1 91 ? -5.471 -9.483 0.081 1.00 97.50 91 GLN A N 1
ATOM 708 C CA . GLN A 1 91 ? -6.373 -10.176 -0.835 1.00 97.50 91 GLN A CA 1
ATOM 709 C C . GLN A 1 91 ? -6.554 -11.659 -0.476 1.00 97.50 91 GLN A C 1
ATOM 711 O O . GLN A 1 91 ? -7.674 -12.158 -0.493 1.00 97.50 91 GLN A O 1
ATOM 716 N N . TYR A 1 92 ? -5.474 -12.369 -0.143 1.00 97.31 92 TYR A N 1
ATOM 717 C CA . TYR A 1 92 ? -5.523 -13.784 0.236 1.00 97.31 92 TYR A CA 1
ATOM 718 C C . TYR A 1 92 ? -6.365 -14.022 1.498 1.00 97.31 92 TYR A C 1
ATOM 720 O O . TYR A 1 92 ? -7.107 -14.997 1.571 1.00 97.31 92 TYR A O 1
ATOM 728 N N . PHE A 1 93 ? -6.302 -13.102 2.464 1.00 98.00 93 PHE A N 1
ATOM 729 C CA . PHE A 1 93 ? -7.130 -13.126 3.674 1.00 98.00 93 PHE A CA 1
ATOM 730 C C . PHE A 1 93 ? -8.532 -12.515 3.470 1.00 98.00 93 PHE A C 1
ATOM 732 O O . PHE A 1 93 ? -9.278 -12.346 4.432 1.00 98.00 93 PHE A O 1
ATOM 739 N N . GLY A 1 94 ? -8.921 -12.226 2.223 1.00 97.50 94 GLY A N 1
ATOM 740 C CA . GLY A 1 94 ? -10.284 -11.838 1.864 1.00 97.50 94 GLY A CA 1
ATOM 741 C C . GLY A 1 94 ? -10.615 -10.358 2.029 1.00 97.50 94 GLY A C 1
ATOM 742 O O . GLY A 1 94 ? -11.789 -9.994 1.991 1.00 97.50 94 GLY A O 1
ATOM 743 N N . ALA A 1 95 ? -9.617 -9.492 2.210 1.00 98.38 95 ALA A N 1
ATOM 744 C CA . ALA A 1 95 ? -9.844 -8.054 2.265 1.00 98.38 95 ALA A CA 1
ATOM 745 C C . ALA A 1 95 ? -10.422 -7.527 0.943 1.00 98.38 95 ALA A C 1
ATOM 747 O O . ALA A 1 95 ? -10.019 -7.956 -0.138 1.00 98.38 95 ALA A O 1
ATOM 748 N N . ALA A 1 96 ? -11.314 -6.541 1.027 1.00 98.44 96 ALA A N 1
ATOM 749 C CA . ALA A 1 96 ? -11.844 -5.820 -0.128 1.00 98.44 96 ALA A CA 1
ATOM 750 C C . ALA A 1 96 ? -10.881 -4.735 -0.639 1.00 98.44 96 ALA A C 1
ATOM 752 O O . ALA A 1 96 ? -10.956 -4.342 -1.800 1.00 98.44 96 ALA A O 1
ATOM 753 N N . GLY A 1 97 ? -9.976 -4.242 0.211 1.00 98.50 97 GLY A N 1
ATOM 754 C CA . GLY A 1 97 ? -9.009 -3.215 -0.162 1.00 98.50 97 GLY A CA 1
ATOM 755 C C . GLY A 1 97 ? -7.892 -3.037 0.862 1.00 98.50 97 GLY A C 1
ATOM 756 O O . GLY A 1 97 ? -7.982 -3.515 1.996 1.00 98.50 97 GLY A O 1
ATOM 757 N N . ALA A 1 98 ? -6.825 -2.349 0.454 1.00 98.62 98 ALA A N 1
ATOM 758 C CA . ALA A 1 98 ? -5.640 -2.148 1.285 1.00 98.62 98 ALA A CA 1
ATOM 759 C C . ALA A 1 98 ? -5.162 -0.688 1.321 1.00 98.62 98 ALA A C 1
ATOM 761 O O . ALA A 1 98 ? -5.150 0.021 0.316 1.00 98.62 98 ALA A O 1
ATOM 762 N N . ILE A 1 99 ? -4.705 -0.249 2.487 1.00 98.69 99 ILE A N 1
ATOM 763 C CA . ILE A 1 99 ? -4.124 1.075 2.717 1.00 98.69 99 ILE A CA 1
ATOM 764 C C . ILE A 1 99 ? -2.684 0.885 3.175 1.00 98.69 99 ILE A C 1
ATOM 766 O O . ILE A 1 99 ? -2.418 0.088 4.076 1.00 98.69 99 ILE A O 1
ATOM 770 N N . LEU A 1 100 ? -1.749 1.601 2.552 1.00 98.62 100 LEU A N 1
ATOM 771 C CA . LEU A 1 100 ? -0.338 1.572 2.932 1.00 98.62 100 LEU A CA 1
ATOM 772 C C . LEU A 1 100 ? 0.115 2.959 3.394 1.00 98.62 100 LEU A C 1
ATOM 774 O O . LEU A 1 100 ? -0.215 3.952 2.756 1.00 98.62 100 LEU A O 1
ATOM 778 N N . TYR A 1 101 ? 0.897 3.034 4.468 1.00 98.38 101 TYR A N 1
ATOM 779 C CA . TYR A 1 101 ? 1.469 4.297 4.951 1.00 98.38 101 TYR A CA 1
ATOM 780 C C . TYR A 1 101 ? 2.903 4.116 5.458 1.00 98.38 101 TYR A C 1
ATOM 782 O O . TYR A 1 101 ? 3.342 3.003 5.750 1.00 98.38 101 TYR A O 1
ATOM 790 N N . ASN A 1 102 ? 3.666 5.203 5.535 1.00 97.81 102 ASN A N 1
ATOM 791 C CA . ASN A 1 102 ? 5.051 5.200 6.006 1.00 97.81 102 ASN A CA 1
ATOM 792 C C . ASN A 1 102 ? 5.101 5.593 7.486 1.00 97.81 102 ASN A C 1
ATOM 794 O O . ASN A 1 102 ? 5.067 6.774 7.803 1.00 97.81 102 ASN A O 1
ATOM 798 N N . ASP A 1 103 ? 5.158 4.621 8.396 1.00 98.31 103 ASP A N 1
ATOM 799 C CA . ASP A 1 103 ? 5.180 4.918 9.832 1.00 98.31 103 ASP A CA 1
ATOM 800 C C . ASP A 1 103 ? 6.435 5.724 10.224 1.00 98.31 103 ASP A C 1
ATOM 802 O O . ASP A 1 103 ? 7.541 5.355 9.803 1.00 98.31 103 ASP A O 1
ATOM 806 N N . PRO A 1 104 ? 6.313 6.785 11.046 1.00 97.62 104 PRO A N 1
ATOM 807 C CA . PRO A 1 104 ? 7.470 7.542 11.513 1.00 97.62 104 PRO A CA 1
ATOM 808 C C . PRO A 1 104 ? 8.504 6.685 12.252 1.00 97.62 104 PRO A C 1
ATOM 810 O O . PRO A 1 104 ? 9.675 7.055 12.272 1.00 97.62 104 PRO A O 1
ATOM 813 N N . ALA A 1 105 ? 8.122 5.519 12.788 1.00 97.31 105 ALA A N 1
ATOM 814 C CA . ALA A 1 105 ? 9.052 4.614 13.461 1.00 97.31 105 ALA A CA 1
ATOM 815 C C . ALA A 1 105 ? 10.177 4.141 12.529 1.00 97.31 105 ALA A C 1
ATOM 817 O O . ALA A 1 105 ? 11.297 3.925 12.985 1.00 97.31 105 ALA A O 1
ATOM 818 N N . ASP A 1 106 ? 9.888 4.022 11.230 1.00 96.81 106 ASP A N 1
ATOM 819 C CA . ASP A 1 106 ? 10.851 3.594 10.216 1.00 96.81 106 ASP A CA 1
ATOM 820 C C . ASP A 1 106 ? 11.333 4.755 9.331 1.00 96.81 106 ASP A C 1
ATOM 822 O O . ASP A 1 106 ? 12.465 4.728 8.850 1.00 96.81 106 ASP A O 1
ATOM 826 N N . TYR A 1 107 ? 10.485 5.765 9.093 1.00 96.44 107 TYR A N 1
ATOM 827 C CA . TYR A 1 107 ? 10.731 6.802 8.077 1.00 96.44 107 TYR A CA 1
ATOM 828 C C . TYR A 1 107 ? 11.040 8.202 8.637 1.00 96.44 107 TYR A C 1
ATOM 830 O O . TYR A 1 107 ? 11.573 9.032 7.895 1.00 96.44 107 TYR A O 1
ATOM 838 N N . SER A 1 108 ? 10.779 8.445 9.929 1.00 95.62 108 SER A N 1
ATOM 839 C CA . SER A 1 108 ? 11.129 9.689 10.643 1.00 95.62 108 SER A CA 1
ATOM 840 C C . SER A 1 108 ? 11.491 9.423 12.121 1.00 95.62 108 SER A C 1
ATOM 842 O O . SER A 1 108 ? 10.868 9.981 13.030 1.00 95.62 108 SER A O 1
ATOM 844 N N . PRO A 1 109 ? 12.497 8.567 12.404 1.00 92.88 109 PRO A N 1
ATOM 845 C CA . PRO A 1 109 ? 12.745 8.044 13.753 1.00 92.88 109 PRO A CA 1
ATOM 846 C C . PRO A 1 109 ? 13.263 9.086 14.759 1.00 92.88 109 PRO A C 1
ATOM 848 O O . PRO A 1 109 ? 13.204 8.853 15.963 1.00 92.88 109 PRO A O 1
ATOM 851 N N . PHE A 1 110 ? 13.758 10.235 14.289 1.00 92.06 110 PHE A N 1
ATOM 852 C CA . PHE A 1 110 ? 14.295 11.308 15.141 1.00 92.06 110 PHE A CA 1
ATOM 853 C C . PHE A 1 110 ? 13.274 12.405 15.464 1.00 92.06 110 PHE A C 1
ATOM 855 O O . PHE A 1 110 ? 13.612 13.386 16.123 1.00 92.06 110 PHE A O 1
ATOM 862 N N . GLY A 1 111 ? 12.027 12.239 15.021 1.00 91.25 111 GLY A N 1
ATOM 863 C CA . GLY A 1 111 ? 10.943 13.178 15.271 1.00 91.25 111 GLY A CA 1
ATOM 864 C C . GLY A 1 111 ? 10.208 13.578 13.999 1.00 91.25 111 GLY A C 1
ATOM 865 O O . GLY A 1 111 ? 10.671 13.369 12.882 1.00 91.25 111 GLY A O 1
ATOM 866 N N . ILE A 1 112 ? 9.032 14.166 14.205 1.00 94.19 112 ILE A N 1
ATOM 867 C CA . ILE A 1 112 ? 8.106 14.594 13.146 1.00 94.19 112 ILE A CA 1
ATOM 868 C C . ILE A 1 112 ? 7.817 16.099 13.189 1.00 94.19 112 ILE A C 1
ATOM 870 O O . ILE A 1 112 ? 6.934 16.576 12.477 1.00 94.19 112 ILE A O 1
ATOM 874 N N . SER A 1 113 ? 8.505 16.842 14.061 1.00 93.56 113 SER A N 1
ATOM 875 C CA . SER A 1 113 ? 8.397 18.297 14.098 1.00 93.56 113 SER A CA 1
ATOM 876 C C . SER A 1 113 ? 8.998 18.904 12.823 1.00 93.56 113 SER A C 1
ATOM 878 O O . SER A 1 113 ? 9.844 18.266 12.191 1.00 93.56 113 SER A O 1
ATOM 880 N N . PRO A 1 114 ? 8.580 20.117 12.415 1.00 92.12 114 PRO A N 1
ATOM 881 C CA . PRO A 1 114 ? 9.034 20.726 11.161 1.00 92.12 114 PRO A CA 1
ATOM 882 C C . PRO A 1 114 ? 10.562 20.819 11.005 1.00 92.12 114 PRO A C 1
ATOM 884 O O . PRO A 1 114 ? 11.068 20.716 9.896 1.00 92.12 114 PRO A O 1
ATOM 887 N N . ASP A 1 115 ? 11.305 20.955 12.106 1.00 94.12 115 ASP A N 1
ATOM 888 C CA . ASP A 1 115 ? 12.774 20.992 12.148 1.00 94.12 115 ASP A CA 1
ATOM 889 C C . ASP A 1 115 ? 13.446 19.609 12.029 1.00 94.12 115 ASP A C 1
ATOM 891 O O . ASP A 1 115 ? 14.663 19.517 11.867 1.00 94.12 115 ASP A O 1
ATOM 895 N N . GLN A 1 116 ? 12.676 18.521 12.129 1.00 95.50 116 GLN A N 1
ATOM 896 C CA . GLN A 1 116 ? 13.171 17.143 12.074 1.00 95.50 116 GLN A CA 1
ATOM 897 C C . GLN A 1 116 ? 12.877 16.441 10.749 1.00 95.50 116 GLN A C 1
ATOM 899 O O . GLN A 1 116 ? 13.394 15.350 10.528 1.00 95.50 116 GLN A O 1
ATOM 904 N N . VAL A 1 117 ? 12.088 17.041 9.862 1.00 94.94 117 VAL A N 1
ATOM 905 C CA . VAL A 1 117 ? 11.658 16.444 8.589 1.00 94.94 117 VAL A CA 1
ATOM 906 C C . VAL A 1 117 ? 12.073 17.315 7.409 1.00 94.94 117 VAL A C 1
ATOM 908 O O . VAL A 1 117 ? 12.630 18.396 7.591 1.00 94.94 117 VAL A O 1
ATOM 911 N N . TYR A 1 118 ? 11.820 16.839 6.192 1.00 92.31 118 TYR A N 1
ATOM 912 C CA . TYR A 1 118 ? 12.002 17.645 4.991 1.00 92.31 118 TYR A CA 1
ATOM 913 C C . TYR A 1 118 ? 11.156 18.927 5.061 1.00 92.31 118 TYR A C 1
ATOM 915 O O . TYR A 1 118 ? 9.973 18.870 5.396 1.00 92.31 118 TYR A O 1
ATOM 923 N N . ASP A 1 119 ? 11.719 20.096 4.764 1.00 90.38 119 ASP A N 1
ATOM 924 C CA . ASP A 1 119 ? 12.999 20.355 4.076 1.00 90.38 119 ASP A CA 1
ATOM 925 C C . ASP A 1 119 ? 14.234 20.541 4.971 1.00 90.38 119 ASP A C 1
ATOM 927 O O . ASP A 1 119 ? 15.356 20.548 4.470 1.00 90.38 119 ASP A O 1
ATOM 931 N N . GLN A 1 120 ? 14.057 20.658 6.287 1.00 93.06 120 GLN A N 1
ATOM 932 C CA . GLN A 1 120 ? 15.155 20.931 7.221 1.00 93.06 120 GLN A CA 1
ATOM 933 C C . GLN A 1 120 ? 16.083 19.723 7.403 1.00 93.06 120 GLN A C 1
ATOM 935 O O . GLN A 1 120 ? 17.286 19.865 7.636 1.00 93.06 120 GLN A O 1
ATOM 940 N N . LYS A 1 121 ? 15.527 18.514 7.292 1.00 94.25 121 LYS A N 1
ATOM 941 C CA . LYS A 1 121 ? 16.260 17.244 7.318 1.00 94.25 121 LYS A CA 1
ATOM 942 C C . LYS A 1 121 ? 15.792 16.318 6.200 1.00 94.25 121 LYS A C 1
ATOM 944 O O . LYS A 1 121 ? 14.827 16.561 5.497 1.00 94.25 121 LYS A O 1
ATOM 949 N N . TRP A 1 122 ? 16.479 15.199 6.055 1.00 93.12 122 TRP A N 1
ATOM 950 C CA . TRP A 1 122 ? 16.225 14.179 5.039 1.00 93.12 122 TRP A CA 1
ATOM 951 C C . TRP A 1 122 ? 15.118 13.168 5.411 1.00 93.12 122 TRP A C 1
ATOM 953 O O . TRP A 1 122 ? 14.882 12.224 4.659 1.00 93.12 122 TRP A O 1
ATOM 963 N N . TYR A 1 123 ? 14.445 13.346 6.557 1.00 95.69 123 TYR A N 1
ATOM 964 C CA . TYR A 1 123 ? 13.360 12.467 7.010 1.00 95.69 123 TYR A CA 1
ATOM 965 C C . TYR A 1 123 ? 12.013 12.826 6.383 1.00 95.69 123 TYR A C 1
ATOM 967 O O . TYR A 1 123 ? 11.778 13.958 5.956 1.00 95.69 123 TYR A O 1
ATOM 975 N N . MET A 1 124 ? 11.113 11.845 6.332 1.00 94.50 124 MET A N 1
ATOM 976 C CA . MET A 1 124 ? 9.847 11.974 5.618 1.00 94.50 124 MET A CA 1
ATOM 977 C C . MET A 1 124 ? 8.924 13.018 6.280 1.00 94.50 124 MET A C 1
ATOM 979 O O . MET A 1 124 ? 8.717 12.950 7.492 1.00 94.50 124 MET A O 1
ATOM 983 N N . PRO A 1 125 ? 8.342 13.964 5.518 1.00 93.69 125 PRO A N 1
ATOM 984 C CA . PRO A 1 125 ? 7.384 14.933 6.048 1.00 93.69 125 PRO A CA 1
ATOM 985 C C . PRO A 1 125 ? 5.986 14.314 6.249 1.00 93.69 125 PRO A C 1
ATOM 987 O O . PRO A 1 125 ? 5.665 13.310 5.607 1.00 93.69 125 PRO A O 1
ATOM 990 N N . PRO A 1 126 ? 5.102 14.935 7.058 1.00 93.44 126 PRO A N 1
ATOM 991 C CA . PRO A 1 126 ? 3.781 14.389 7.411 1.00 93.44 126 PRO A CA 1
ATOM 992 C C . PRO A 1 126 ? 2.833 14.162 6.246 1.00 93.44 126 PRO A C 1
ATOM 994 O O . PRO A 1 126 ? 2.033 13.229 6.284 1.00 93.44 126 PRO A O 1
ATOM 997 N N . SER A 1 127 ? 2.954 14.969 5.197 1.00 91.88 127 SER A N 1
ATOM 998 C CA . SER A 1 127 ? 2.195 14.827 3.955 1.00 91.88 127 SER A CA 1
ATOM 999 C C . SER A 1 127 ? 2.823 13.847 2.959 1.00 91.88 127 SER A C 1
ATOM 1001 O O . SER A 1 127 ? 2.247 13.606 1.902 1.00 91.88 127 SER A O 1
ATOM 1003 N N . GLY A 1 128 ? 4.008 13.303 3.247 1.00 92.06 128 GLY A N 1
ATOM 1004 C CA . GLY A 1 128 ? 4.717 12.408 2.342 1.00 92.06 128 GLY A CA 1
ATOM 1005 C C . GLY A 1 128 ? 4.025 11.051 2.234 1.00 92.06 128 GLY A C 1
ATOM 1006 O O . GLY A 1 128 ? 3.720 10.421 3.245 1.00 92.06 128 GLY A O 1
ATOM 1007 N N . ALA A 1 129 ? 3.841 10.565 1.006 1.00 93.88 129 ALA A N 1
ATOM 1008 C CA . ALA A 1 129 ? 3.306 9.234 0.730 1.00 93.88 129 ALA A CA 1
ATOM 1009 C C . ALA A 1 129 ? 4.164 8.510 -0.316 1.00 93.88 129 ALA A C 1
ATOM 1011 O O . ALA A 1 129 ? 4.448 9.035 -1.397 1.00 93.88 129 ALA A O 1
ATOM 1012 N N . GLN A 1 130 ? 4.578 7.278 -0.013 1.00 95.06 130 GLN A N 1
ATOM 1013 C CA . GLN A 1 130 ? 5.417 6.501 -0.920 1.00 95.06 130 GLN A CA 1
ATOM 1014 C C . GLN A 1 130 ? 4.604 5.911 -2.087 1.00 95.06 130 GLN A C 1
ATOM 1016 O O . GLN A 1 130 ? 3.750 5.039 -1.902 1.00 95.06 130 GLN A O 1
ATOM 1021 N N . ARG A 1 131 ? 4.946 6.340 -3.308 1.00 95.75 131 ARG A N 1
ATOM 1022 C CA . ARG A 1 131 ? 4.524 5.725 -4.580 1.00 95.75 131 ARG A CA 1
ATOM 1023 C C . ARG A 1 131 ? 5.244 4.394 -4.814 1.00 95.75 131 ARG A C 1
ATOM 1025 O O . ARG A 1 131 ? 6.308 4.132 -4.250 1.00 95.75 131 ARG A O 1
ATOM 1032 N N . GLY A 1 132 ? 4.714 3.566 -5.708 1.00 96.12 132 GLY A N 1
ATOM 1033 C CA . GLY A 1 132 ? 5.454 2.411 -6.215 1.00 96.12 132 GLY A CA 1
ATOM 1034 C C . GLY A 1 132 ? 4.587 1.380 -6.921 1.00 96.12 132 GLY A C 1
ATOM 1035 O O . GLY A 1 132 ? 3.366 1.402 -6.818 1.00 96.12 132 GLY A O 1
ATOM 1036 N N . SER A 1 133 ? 5.237 0.448 -7.616 1.00 97.06 133 SER A N 1
ATOM 1037 C CA . SER A 1 133 ? 4.569 -0.717 -8.203 1.00 97.06 133 SER A CA 1
ATOM 1038 C C . SER A 1 133 ? 4.109 -1.698 -7.124 1.00 97.06 133 SER A C 1
ATOM 1040 O O . SER A 1 133 ? 4.837 -1.929 -6.150 1.00 97.06 133 SER A O 1
ATOM 1042 N N . ALA A 1 134 ? 2.918 -2.268 -7.319 1.00 97.19 134 ALA A N 1
ATOM 1043 C CA . ALA A 1 134 ? 2.387 -3.407 -6.577 1.00 97.19 134 ALA A CA 1
ATOM 1044 C C . ALA A 1 134 ? 2.383 -4.715 -7.400 1.00 97.19 134 ALA A C 1
ATOM 1046 O O . ALA A 1 134 ? 1.908 -5.735 -6.907 1.00 97.19 134 ALA A O 1
ATOM 1047 N N . PHE A 1 135 ? 2.913 -4.708 -8.628 1.00 96.56 135 PHE A N 1
ATOM 1048 C CA . PHE A 1 135 ? 3.047 -5.910 -9.456 1.00 96.56 135 PHE A CA 1
ATOM 1049 C C . PHE A 1 135 ? 4.133 -6.840 -8.899 1.00 96.56 135 PHE A C 1
ATOM 1051 O O . PHE A 1 135 ? 5.267 -6.416 -8.693 1.00 96.56 135 PHE A O 1
ATOM 1058 N N . ILE A 1 136 ? 3.798 -8.110 -8.648 1.00 94.31 136 ILE A N 1
ATOM 1059 C CA . ILE A 1 136 ? 4.710 -9.088 -8.021 1.00 94.31 136 ILE A CA 1
ATOM 1060 C C . ILE A 1 136 ? 5.396 -9.926 -9.107 1.00 94.31 136 ILE A C 1
ATOM 1062 O O . ILE A 1 136 ? 5.287 -11.149 -9.154 1.00 94.31 136 ILE A O 1
ATOM 1066 N N . SER A 1 137 ? 6.066 -9.245 -10.032 1.00 92.56 137 SER A N 1
ATOM 1067 C CA . SER A 1 137 ? 6.954 -9.854 -11.021 1.00 92.56 137 SER A CA 1
ATOM 1068 C C . SER A 1 137 ? 7.869 -8.795 -11.643 1.00 92.56 137 SER A C 1
ATOM 1070 O O . SER A 1 137 ? 7.858 -7.634 -11.232 1.00 92.56 137 SER A O 1
ATOM 1072 N N . ASN A 1 138 ? 8.656 -9.204 -12.636 1.00 91.06 138 ASN A N 1
ATOM 1073 C CA . ASN A 1 138 ? 9.560 -8.343 -13.393 1.00 91.06 138 ASN A CA 1
ATOM 1074 C C . ASN A 1 138 ? 9.134 -8.268 -14.865 1.00 91.06 138 ASN A C 1
ATOM 1076 O O . ASN A 1 138 ? 8.512 -9.194 -15.384 1.00 91.06 138 ASN A O 1
ATOM 1080 N N . GLY A 1 139 ? 9.547 -7.197 -15.547 1.00 93.75 139 GLY A N 1
ATOM 1081 C CA . GLY A 1 139 ? 9.253 -6.981 -16.966 1.00 93.75 139 GLY A CA 1
ATOM 1082 C C . GLY A 1 139 ? 7.833 -6.474 -17.233 1.00 93.75 139 GLY A C 1
ATOM 1083 O O . GLY A 1 139 ? 7.111 -6.095 -16.310 1.00 93.75 139 GLY A O 1
ATOM 1084 N N . ASP A 1 140 ? 7.458 -6.441 -18.514 1.00 95.50 140 ASP A N 1
ATOM 1085 C CA . ASP A 1 140 ? 6.099 -6.108 -18.952 1.00 95.50 140 ASP A CA 1
ATOM 1086 C C . ASP A 1 140 ? 5.125 -7.213 -18.493 1.00 95.50 140 ASP A C 1
ATOM 1088 O O . ASP A 1 140 ? 5.307 -8.375 -18.878 1.00 95.50 140 ASP A O 1
ATOM 1092 N N . PRO A 1 141 ? 4.081 -6.884 -17.703 1.00 95.88 141 PRO A N 1
ATOM 1093 C CA . PRO A 1 141 ? 3.093 -7.861 -17.255 1.00 95.88 141 PRO A CA 1
ATOM 1094 C C . PRO A 1 141 ? 2.406 -8.630 -18.394 1.00 95.88 141 PRO A C 1
ATOM 1096 O O . PRO A 1 141 ? 1.964 -9.761 -18.186 1.00 95.88 141 PRO A O 1
ATOM 1099 N N . LEU A 1 142 ? 2.297 -8.034 -19.586 1.00 96.25 142 LEU A N 1
ATOM 1100 C CA . LEU A 1 142 ? 1.590 -8.620 -20.727 1.00 96.25 142 LEU A CA 1
ATOM 1101 C C . LEU A 1 142 ? 2.481 -9.503 -21.607 1.00 96.25 142 LEU A C 1
ATOM 1103 O O . LEU A 1 142 ? 1.946 -10.304 -22.375 1.00 96.25 142 LEU A O 1
ATOM 1107 N N . THR A 1 143 ? 3.806 -9.402 -21.488 1.00 95.56 143 THR A N 1
ATOM 1108 C CA . THR A 1 143 ? 4.777 -10.214 -22.243 1.00 95.56 143 THR A CA 1
ATOM 1109 C C . THR A 1 143 ? 5.795 -10.857 -21.294 1.00 95.56 143 THR A C 1
ATOM 1111 O O . THR A 1 143 ? 6.995 -10.589 -21.392 1.00 95.56 143 THR A O 1
ATOM 1114 N N . PRO A 1 144 ? 5.359 -11.698 -20.337 1.00 94.00 144 PRO A N 1
ATOM 1115 C CA . PRO A 1 144 ? 6.294 -12.342 -19.422 1.00 94.00 144 PRO A CA 1
ATOM 1116 C C . PRO A 1 144 ? 7.337 -13.124 -20.222 1.00 94.00 144 PRO A C 1
ATOM 1118 O O . PRO A 1 144 ? 6.993 -13.717 -21.239 1.00 94.00 144 PRO A O 1
ATOM 1121 N N . ILE A 1 145 ? 8.593 -13.105 -19.763 1.00 92.50 145 ILE A N 1
ATOM 1122 C CA . ILE A 1 145 ? 9.771 -13.786 -20.344 1.00 92.50 145 ILE A CA 1
ATOM 1123 C C . ILE A 1 145 ? 10.152 -13.418 -21.795 1.00 92.50 145 ILE A C 1
ATOM 1125 O O . ILE A 1 145 ? 11.187 -13.882 -22.270 1.00 92.50 145 ILE A O 1
ATOM 1129 N N . TYR A 1 146 ? 9.388 -12.563 -22.479 1.00 94.81 146 TYR A N 1
ATOM 1130 C CA . TYR A 1 146 ? 9.634 -12.148 -23.862 1.00 94.81 146 TYR A CA 1
ATOM 1131 C C . TYR A 1 146 ? 9.789 -10.621 -23.978 1.00 94.81 146 TYR A C 1
ATOM 1133 O O . TYR A 1 146 ? 9.199 -9.876 -23.193 1.00 94.81 146 TYR A O 1
ATOM 1141 N N . PRO A 1 147 ? 10.562 -10.116 -24.957 1.00 95.75 147 PRO A N 1
ATOM 1142 C CA . PRO A 1 147 ? 10.676 -8.678 -25.185 1.00 95.75 147 PRO A CA 1
ATOM 1143 C C . PRO A 1 147 ? 9.343 -8.088 -25.675 1.00 95.75 147 PRO A C 1
ATOM 1145 O O . PRO A 1 147 ? 8.718 -8.629 -26.587 1.00 95.75 147 PRO A O 1
ATOM 1148 N N . SER A 1 148 ? 8.927 -6.946 -25.116 1.00 96.69 148 SER A N 1
ATOM 1149 C CA . SER A 1 148 ? 7.676 -6.268 -25.496 1.00 96.69 148 SER A CA 1
ATOM 1150 C C . SER A 1 148 ? 7.834 -5.449 -26.786 1.00 96.69 148 SER A C 1
ATOM 1152 O O . SER A 1 148 ? 7.799 -4.222 -26.778 1.00 96.69 148 SER A O 1
ATOM 1154 N N . THR A 1 149 ? 8.041 -6.128 -27.917 1.00 96.06 149 THR A N 1
ATOM 1155 C CA . THR A 1 149 ? 8.082 -5.502 -29.253 1.00 96.06 149 THR A CA 1
ATOM 1156 C C . THR A 1 149 ? 6.673 -5.242 -29.796 1.00 96.06 149 THR A C 1
ATOM 1158 O O . THR A 1 149 ? 5.677 -5.759 -29.278 1.00 96.06 149 THR A O 1
ATOM 1161 N N . ASP A 1 150 ? 6.552 -4.453 -30.864 1.00 93.31 150 ASP A N 1
ATOM 1162 C CA . ASP A 1 150 ? 5.246 -4.061 -31.415 1.00 93.31 150 ASP A CA 1
ATOM 1163 C C . ASP A 1 150 ? 4.373 -5.240 -31.848 1.00 93.31 150 ASP A C 1
ATOM 1165 O O . ASP A 1 150 ? 3.174 -5.253 -31.577 1.00 93.31 150 ASP A O 1
ATOM 1169 N N . TYR A 1 151 ? 4.987 -6.263 -32.437 1.00 93.31 151 TYR A N 1
ATOM 1170 C CA . TYR A 1 151 ? 4.325 -7.464 -32.953 1.00 93.31 151 TYR A CA 1
ATOM 1171 C C . TYR A 1 151 ? 4.257 -8.619 -31.938 1.00 93.31 151 TYR A C 1
ATOM 1173 O O . TYR A 1 151 ? 3.779 -9.702 -32.272 1.00 93.31 151 TYR A O 1
ATOM 1181 N N . MET A 1 152 ? 4.731 -8.417 -30.702 1.00 95.50 152 MET A N 1
ATOM 1182 C CA . MET A 1 152 ? 4.699 -9.449 -29.665 1.00 95.50 152 MET A CA 1
ATOM 1183 C C . MET A 1 152 ? 3.261 -9.787 -29.243 1.00 95.50 152 MET A C 1
ATOM 1185 O O . MET A 1 152 ? 2.440 -8.893 -29.001 1.00 95.50 152 MET A O 1
ATOM 1189 N N . TYR A 1 153 ? 2.972 -11.083 -29.092 1.00 95.25 153 TYR A N 1
ATOM 1190 C CA . TYR A 1 153 ? 1.724 -11.543 -28.485 1.00 95.25 153 TYR A CA 1
ATOM 1191 C C . TYR A 1 153 ? 1.637 -11.078 -27.029 1.00 95.25 153 TYR A C 1
ATOM 1193 O O . TYR A 1 153 ? 2.597 -11.196 -26.270 1.00 95.25 153 TYR A O 1
ATOM 1201 N N . ARG A 1 154 ? 0.465 -10.580 -26.632 1.00 96.00 154 ARG A N 1
ATOM 1202 C CA . ARG A 1 154 ? 0.215 -10.047 -25.293 1.00 96.00 154 ARG A CA 1
ATOM 1203 C C . ARG A 1 154 ? -0.893 -10.817 -24.601 1.00 96.00 154 ARG A C 1
ATOM 1205 O O . ARG A 1 154 ? -1.945 -11.075 -25.186 1.00 96.00 154 ARG A O 1
ATOM 1212 N N . LEU A 1 155 ? -0.657 -11.148 -23.337 1.00 95.69 155 LEU A N 1
ATOM 1213 C CA . LEU A 1 155 ? -1.690 -11.686 -22.464 1.00 95.69 155 LEU A CA 1
ATOM 1214 C C . LEU A 1 155 ? -2.808 -10.655 -22.274 1.00 95.69 155 LEU A C 1
ATOM 1216 O O . LEU A 1 155 ? -2.574 -9.450 -22.288 1.00 95.69 155 LEU A O 1
ATOM 1220 N N . LYS A 1 156 ? -4.030 -11.136 -22.037 1.00 94.31 156 LYS A N 1
ATOM 1221 C CA . LYS A 1 156 ? -5.097 -10.292 -21.482 1.00 94.31 156 LYS A CA 1
ATOM 1222 C C . LYS A 1 156 ? -4.800 -10.008 -20.007 1.00 94.31 156 LYS A C 1
ATOM 1224 O O . LYS A 1 156 ? -4.351 -10.911 -19.304 1.00 94.31 156 LYS A O 1
ATOM 1229 N N . GLU A 1 157 ? -5.112 -8.808 -19.520 1.00 90.62 157 GLU A N 1
ATOM 1230 C CA . GLU A 1 157 ? -4.855 -8.374 -18.129 1.00 90.62 157 GLU A CA 1
ATOM 1231 C C . GLU A 1 157 ? -5.460 -9.316 -17.066 1.00 90.62 157 GLU A C 1
ATOM 1233 O O . GLU A 1 157 ? -4.870 -9.580 -16.013 1.00 90.62 157 GLU A O 1
ATOM 1238 N N . GLU A 1 158 ? -6.632 -9.884 -17.348 1.00 91.19 158 GLU A N 1
ATOM 1239 C CA . GLU A 1 158 ? -7.293 -10.894 -16.509 1.00 91.19 158 GLU A CA 1
ATOM 1240 C C . GLU A 1 158 ? -6.458 -12.177 -16.346 1.00 91.19 158 GLU A C 1
ATOM 1242 O O . GLU A 1 158 ? -6.464 -12.788 -15.280 1.00 91.19 158 GLU A O 1
ATOM 1247 N N . ASN A 1 159 ? -5.664 -12.531 -17.360 1.00 92.75 159 ASN A N 1
ATOM 1248 C CA . ASN A 1 159 ? -4.829 -13.732 -17.387 1.00 92.75 159 ASN A CA 1
ATOM 1249 C C . ASN A 1 159 ? -3.417 -13.492 -16.840 1.00 92.75 159 ASN A C 1
ATOM 1251 O O . ASN A 1 159 ? -2.662 -14.447 -16.639 1.00 92.75 159 ASN A O 1
ATOM 1255 N N . VAL A 1 160 ? -3.039 -12.235 -16.592 1.00 92.69 160 VAL A N 1
ATOM 1256 C CA . VAL A 1 160 ? -1.743 -11.911 -15.999 1.00 92.69 160 VAL A CA 1
ATOM 1257 C C . VAL A 1 160 ? -1.724 -12.383 -14.551 1.00 92.69 160 VAL A C 1
ATOM 1259 O O . VAL A 1 160 ? -2.464 -11.903 -13.684 1.00 92.69 160 VAL A O 1
ATOM 1262 N N . LYS A 1 161 ? -0.842 -13.339 -14.273 1.00 87.50 161 LYS A N 1
ATOM 1263 C CA . LYS A 1 161 ? -0.572 -13.782 -12.908 1.00 87.50 161 LYS A CA 1
ATOM 1264 C C . LYS A 1 161 ? 0.114 -12.639 -12.155 1.00 87.50 161 LYS A C 1
ATOM 1266 O O . LYS A 1 161 ? 0.956 -11.949 -12.718 1.00 87.50 161 LYS A O 1
ATOM 1271 N N . TYR A 1 162 ? -0.238 -12.459 -10.883 1.00 89.88 162 TYR A N 1
ATOM 1272 C CA . TYR A 1 162 ? 0.414 -11.516 -9.959 1.00 89.88 162 TYR A CA 1
ATOM 1273 C C . TYR A 1 162 ? 0.094 -10.018 -10.113 1.00 89.88 162 TYR A C 1
ATOM 1275 O O . TYR A 1 162 ? 0.709 -9.199 -9.424 1.00 89.88 162 TYR A O 1
ATOM 1283 N N . LEU A 1 163 ? -0.892 -9.641 -10.935 1.00 94.88 163 LEU A N 1
ATOM 1284 C CA . LEU A 1 163 ? -1.536 -8.332 -10.782 1.00 94.88 163 LEU A CA 1
ATOM 1285 C C . LEU A 1 163 ? -2.423 -8.328 -9.522 1.00 94.88 163 LEU A C 1
ATOM 1287 O O . LEU A 1 163 ? -3.199 -9.275 -9.336 1.00 94.88 163 LEU A O 1
ATOM 1291 N N . PRO A 1 164 ? -2.349 -7.286 -8.670 1.00 95.25 164 PRO A N 1
ATOM 1292 C CA . PRO A 1 164 ? -3.304 -7.099 -7.582 1.00 95.25 164 PRO A CA 1
ATOM 1293 C C . PRO A 1 164 ? -4.745 -7.068 -8.102 1.00 95.25 164 PRO A C 1
ATOM 1295 O O . PRO A 1 164 ? -5.013 -6.516 -9.168 1.00 95.25 164 PRO A O 1
ATOM 1298 N N . ARG A 1 165 ? -5.684 -7.646 -7.349 1.00 95.62 165 ARG A N 1
ATOM 1299 C CA . ARG A 1 165 ? -7.113 -7.704 -7.712 1.00 95.62 165 ARG A CA 1
ATOM 1300 C C . ARG A 1 165 ? -8.014 -6.905 -6.773 1.00 95.62 165 ARG A C 1
ATOM 1302 O O . ARG A 1 165 ? -9.210 -6.831 -7.018 1.00 95.62 165 ARG A O 1
ATOM 1309 N N . ILE A 1 166 ? -7.443 -6.266 -5.753 1.00 97.81 166 ILE A N 1
ATOM 1310 C CA . ILE A 1 166 ? -8.154 -5.368 -4.837 1.00 97.81 166 ILE A CA 1
ATOM 1311 C C . ILE A 1 166 ? -7.606 -3.940 -4.952 1.00 97.81 166 ILE A C 1
ATOM 1313 O O . ILE A 1 166 ? -6.392 -3.777 -5.128 1.00 97.81 166 ILE A O 1
ATOM 1317 N N . PRO A 1 167 ? -8.450 -2.897 -4.837 1.00 98.06 167 PRO A N 1
ATOM 1318 C CA . PRO A 1 167 ? -7.983 -1.521 -4.750 1.00 98.06 167 PRO A CA 1
ATOM 1319 C C . PRO A 1 167 ? -7.005 -1.347 -3.585 1.00 98.06 167 PRO A C 1
ATOM 1321 O O . PRO A 1 167 ? -7.264 -1.790 -2.462 1.00 98.06 167 PRO A O 1
ATOM 1324 N N . ALA A 1 168 ? -5.884 -0.675 -3.841 1.00 97.88 168 ALA A N 1
ATOM 1325 C CA . ALA A 1 168 ? -4.959 -0.301 -2.784 1.00 97.88 168 ALA A CA 1
ATOM 1326 C C . ALA A 1 168 ? -4.373 1.090 -3.006 1.00 97.88 168 ALA A C 1
ATOM 1328 O O . ALA A 1 168 ? -4.025 1.448 -4.135 1.00 97.88 168 ALA A O 1
ATOM 1329 N N . GLN A 1 169 ? -4.256 1.853 -1.919 1.00 97.44 169 GLN A N 1
ATOM 1330 C CA . GLN A 1 169 ? -3.886 3.265 -1.945 1.00 97.44 169 GLN A CA 1
ATOM 1331 C C . GLN A 1 169 ? -2.798 3.563 -0.902 1.00 97.44 169 GLN A C 1
ATOM 1333 O O . GLN A 1 169 ? -2.977 3.225 0.273 1.00 97.44 169 GLN A O 1
ATOM 1338 N N . PRO A 1 170 ? -1.683 4.208 -1.293 1.00 97.12 170 PRO A N 1
ATOM 1339 C CA . PRO A 1 170 ? -0.756 4.775 -0.336 1.00 97.12 170 PRO A CA 1
ATOM 1340 C C . PRO A 1 170 ? -1.308 6.104 0.193 1.00 97.12 170 PRO A C 1
ATOM 1342 O O . PRO A 1 170 ? -1.856 6.904 -0.571 1.00 97.12 170 PRO A O 1
ATOM 1345 N N . ILE A 1 171 ? -1.152 6.333 1.490 1.00 97.19 171 ILE A N 1
ATOM 1346 C CA . ILE A 1 171 ? -1.541 7.567 2.178 1.00 97.19 171 ILE A CA 1
ATOM 1347 C C . ILE A 1 171 ? -0.364 8.104 2.985 1.00 97.19 171 ILE A C 1
ATOM 1349 O O . ILE A 1 171 ? 0.604 7.378 3.254 1.00 97.19 171 ILE A O 1
ATOM 1353 N N . SER A 1 172 ? -0.440 9.372 3.372 1.00 95.88 172 SER A N 1
ATOM 1354 C CA . SER A 1 172 ? 0.557 9.949 4.260 1.00 95.88 172 SER A CA 1
ATOM 1355 C C . SER A 1 172 ? 0.389 9.432 5.688 1.00 95.88 172 SER A C 1
ATOM 1357 O O . SER A 1 172 ? -0.666 8.919 6.080 1.00 95.88 172 SER A O 1
ATOM 1359 N N . TYR A 1 173 ? 1.428 9.575 6.508 1.00 96.44 173 TYR A N 1
ATOM 1360 C CA . TYR A 1 173 ? 1.325 9.156 7.900 1.00 96.44 173 TYR A CA 1
ATOM 1361 C C . TYR A 1 173 ? 0.459 10.097 8.747 1.00 96.44 173 TYR A C 1
ATOM 1363 O O . TYR A 1 173 ? -0.121 9.640 9.728 1.00 96.44 173 TYR A O 1
ATOM 1371 N N . SER A 1 174 ? 0.290 11.370 8.358 1.00 95.44 174 SER A N 1
ATOM 1372 C CA . SER A 1 174 ? -0.689 12.257 9.006 1.00 95.44 174 SER A CA 1
ATOM 1373 C C . SER A 1 174 ? -2.129 11.813 8.748 1.00 95.44 174 SER A C 1
ATOM 1375 O O . SER A 1 174 ? -2.967 11.885 9.642 1.00 95.44 174 SER A O 1
ATOM 1377 N N . GLU A 1 175 ? -2.423 11.306 7.548 1.00 96.56 175 GLU A N 1
ATOM 1378 C CA . GLU A 1 175 ? -3.734 10.727 7.237 1.00 96.56 175 GLU A CA 1
ATOM 1379 C C . GLU A 1 175 ? -3.941 9.398 7.975 1.00 96.56 175 GLU A C 1
ATOM 1381 O O . GLU A 1 175 ? -4.998 9.161 8.562 1.00 96.56 175 GLU A O 1
ATOM 1386 N N . ALA A 1 176 ? -2.911 8.545 7.995 1.00 97.88 176 ALA A N 1
ATOM 1387 C CA . ALA A 1 176 ? -2.943 7.274 8.713 1.00 97.88 176 ALA A CA 1
ATOM 1388 C C . ALA A 1 176 ? -3.158 7.470 10.218 1.00 97.88 176 ALA A C 1
ATOM 1390 O O . ALA A 1 176 ? -3.888 6.692 10.826 1.00 97.88 176 ALA A O 1
ATOM 1391 N N . GLN A 1 177 ? -2.576 8.519 10.808 1.00 97.94 177 GLN A N 1
ATOM 1392 C CA . GLN A 1 177 ? -2.801 8.894 12.202 1.00 97.94 177 GLN A CA 1
ATOM 1393 C C . GLN A 1 177 ? -4.291 9.087 12.497 1.00 97.94 177 GLN A C 1
ATOM 1395 O O . GLN A 1 177 ? -4.810 8.466 13.419 1.00 97.94 177 GLN A O 1
ATOM 1400 N N . ILE A 1 178 ? -4.982 9.899 11.692 1.00 97.62 178 ILE A N 1
ATOM 1401 C CA . ILE A 1 178 ? -6.414 10.180 11.867 1.00 97.62 178 ILE A CA 1
ATOM 1402 C C . ILE A 1 178 ? -7.229 8.890 11.721 1.00 97.62 178 ILE A C 1
ATOM 1404 O O . ILE A 1 178 ? -8.087 8.599 12.549 1.00 97.62 178 ILE A O 1
ATOM 1408 N N . ILE A 1 179 ? -6.926 8.072 10.710 1.00 98.19 179 ILE A N 1
ATOM 1409 C CA . ILE A 1 179 ? -7.624 6.800 10.483 1.00 98.19 179 ILE A CA 1
ATOM 1410 C C . ILE A 1 179 ? -7.417 5.827 11.656 1.00 98.19 179 ILE A C 1
ATOM 1412 O O . ILE A 1 179 ? -8.374 5.218 12.133 1.00 98.19 179 ILE A O 1
ATOM 1416 N N . LEU A 1 180 ? -6.186 5.686 12.151 1.00 98.31 180 LEU A N 1
ATOM 1417 C CA . LEU A 1 180 ? -5.859 4.763 13.240 1.00 98.31 180 LEU A CA 1
ATOM 1418 C C . LEU A 1 180 ? -6.373 5.238 14.604 1.00 98.31 180 LEU A C 1
ATOM 1420 O O . LEU A 1 180 ? -6.621 4.400 15.466 1.00 98.31 180 LEU A O 1
ATOM 1424 N N . GLN A 1 181 ? -6.608 6.540 14.799 1.00 97.69 181 GLN A N 1
ATOM 1425 C CA . GLN A 1 181 ? -7.307 7.057 15.985 1.00 97.69 181 GLN A CA 1
ATOM 1426 C C . GLN A 1 181 ? -8.760 6.572 16.072 1.00 97.69 181 GLN A C 1
ATOM 1428 O O . GLN A 1 181 ? -9.281 6.406 17.173 1.00 97.69 181 GLN A O 1
ATOM 1433 N N . TYR A 1 182 ? -9.403 6.308 14.931 1.00 97.56 182 TYR A N 1
ATOM 1434 C CA . TYR A 1 182 ? -10.763 5.765 14.885 1.00 97.56 182 TYR A CA 1
ATOM 1435 C C . TYR A 1 182 ? -10.811 4.250 15.068 1.00 97.56 182 TYR A C 1
ATOM 1437 O O . TYR A 1 182 ? -11.884 3.704 15.314 1.00 97.56 182 TYR A O 1
ATOM 1445 N N . LEU A 1 183 ? -9.677 3.559 14.968 1.00 97.56 183 LEU A N 1
ATOM 1446 C CA . LEU A 1 183 ? -9.628 2.109 15.068 1.00 97.56 183 LEU A CA 1
ATOM 1447 C C . LEU A 1 183 ? -9.938 1.656 16.498 1.00 97.56 183 LEU A C 1
ATOM 1449 O O . LEU A 1 183 ? -9.326 2.145 17.444 1.00 97.56 183 LEU A O 1
ATOM 1453 N N . GLN A 1 184 ? -10.884 0.730 16.666 1.00 96.50 184 GLN A N 1
ATOM 1454 C CA . GLN A 1 184 ? -11.230 0.141 17.965 1.00 96.50 184 GLN A CA 1
ATOM 1455 C C . GLN A 1 184 ? -10.713 -1.296 18.101 1.00 96.50 184 GLN A C 1
ATOM 1457 O O . GLN A 1 184 ? -9.972 -1.802 17.259 1.00 96.50 184 GLN A O 1
ATOM 1462 N N . GLY A 1 185 ? -11.057 -1.946 19.214 1.00 95.50 185 GLY A N 1
ATOM 1463 C CA . GLY A 1 185 ? -10.685 -3.328 19.500 1.00 95.50 185 GLY A CA 1
ATOM 1464 C C . GLY A 1 185 ? -9.445 -3.473 20.382 1.00 95.50 185 GLY A C 1
ATOM 1465 O O . GLY A 1 185 ? -9.022 -2.551 21.089 1.00 95.50 185 GLY A O 1
ATOM 1466 N N . ILE A 1 186 ? -8.887 -4.682 20.365 1.00 96.81 186 ILE A N 1
ATOM 1467 C CA . ILE A 1 186 ? -7.790 -5.094 21.246 1.00 96.81 186 ILE A CA 1
ATOM 1468 C C . ILE A 1 186 ? -6.517 -4.332 20.871 1.00 96.81 186 ILE A C 1
ATOM 1470 O O . ILE A 1 186 ? -6.182 -4.210 19.691 1.00 96.81 186 ILE A O 1
ATOM 1474 N N . GLU A 1 187 ? -5.808 -3.820 21.874 1.00 98.06 187 GLU A N 1
ATOM 1475 C CA . GLU A 1 187 ? -4.517 -3.167 21.668 1.00 98.06 187 GLU A CA 1
ATOM 1476 C C . GLU A 1 187 ? -3.474 -4.161 21.148 1.00 98.06 187 GLU A C 1
ATOM 1478 O O . GLU A 1 187 ? -3.425 -5.318 21.571 1.00 98.06 187 GLU A O 1
ATOM 1483 N N . VAL A 1 188 ? -2.636 -3.713 20.216 1.00 98.31 188 VAL A N 1
ATOM 1484 C CA . VAL A 1 188 ? -1.581 -4.566 19.672 1.00 98.31 188 VAL A CA 1
ATOM 1485 C C . VAL A 1 188 ? -0.444 -4.772 20.668 1.00 98.31 188 VAL A C 1
ATOM 1487 O O . VAL A 1 188 ? -0.175 -3.947 21.543 1.00 98.31 188 VAL A O 1
ATOM 1490 N N . THR A 1 189 ? 0.285 -5.868 20.488 1.00 97.56 189 THR A N 1
ATOM 1491 C CA . THR A 1 189 ? 1.529 -6.122 21.219 1.00 97.56 189 THR A CA 1
ATOM 1492 C C . THR A 1 189 ? 2.606 -5.079 20.893 1.00 97.56 189 THR A C 1
ATOM 1494 O O . THR A 1 189 ? 2.577 -4.431 19.847 1.00 97.56 189 THR A O 1
ATOM 1497 N N . VAL A 1 190 ? 3.592 -4.920 21.782 1.00 96.94 190 VAL A N 1
ATOM 1498 C CA . VAL A 1 190 ? 4.647 -3.890 21.667 1.00 96.94 190 VAL A CA 1
ATOM 1499 C C . VAL A 1 190 ? 5.368 -3.912 20.313 1.00 96.94 190 VAL A C 1
ATOM 1501 O O . VAL A 1 190 ? 5.612 -2.855 19.742 1.00 96.94 190 VAL A O 1
ATOM 1504 N N . ASP A 1 191 ? 5.640 -5.093 19.758 1.00 96.62 191 ASP A N 1
ATOM 1505 C CA . ASP A 1 191 ? 6.308 -5.288 18.461 1.00 96.62 191 ASP A CA 1
ATOM 1506 C C . ASP A 1 191 ? 5.495 -4.792 17.246 1.00 96.62 191 ASP A C 1
ATOM 1508 O O . ASP A 1 191 ? 6.040 -4.620 16.155 1.00 96.62 191 ASP A O 1
ATOM 1512 N N . TRP A 1 192 ? 4.195 -4.542 17.412 1.00 98.25 192 TRP A N 1
ATOM 1513 C CA . TRP A 1 192 ? 3.301 -4.038 16.363 1.00 98.25 192 TRP A CA 1
ATOM 1514 C C . TRP A 1 192 ? 3.087 -2.526 16.425 1.00 98.25 192 TRP A C 1
ATOM 1516 O O . TRP A 1 192 ? 2.545 -1.949 15.479 1.00 98.25 192 TRP A O 1
ATOM 1526 N N . ARG A 1 193 ? 3.512 -1.873 17.511 1.00 97.75 193 ARG A N 1
ATOM 1527 C CA . ARG A 1 193 ? 3.362 -0.425 17.673 1.00 97.75 193 ARG A CA 1
ATOM 1528 C C . ARG A 1 193 ? 4.292 0.320 16.710 1.00 97.75 193 ARG A C 1
ATOM 1530 O O . ARG A 1 193 ? 5.401 -0.130 16.409 1.00 97.75 193 ARG A O 1
ATOM 1537 N N . GLY A 1 194 ? 3.808 1.437 16.183 1.00 97.31 194 GLY A N 1
ATOM 1538 C CA . GLY A 1 194 ? 4.610 2.443 15.483 1.00 97.31 194 GLY A CA 1
ATOM 1539 C C . GLY A 1 194 ? 4.848 3.663 16.363 1.00 97.31 194 GLY A C 1
ATOM 1540 O O . GLY A 1 194 ? 4.710 3.579 17.584 1.00 97.31 194 GLY A O 1
ATOM 1541 N N . SER A 1 195 ? 5.170 4.799 15.749 1.00 97.12 195 SER A N 1
ATOM 1542 C CA . SER A 1 195 ? 5.411 6.060 16.467 1.00 97.12 195 SER A CA 1
ATOM 1543 C C . SER A 1 195 ? 4.546 7.229 15.990 1.00 97.12 195 SER A C 1
ATOM 1545 O O . SER A 1 195 ? 4.849 8.386 16.280 1.00 97.12 195 SER A O 1
ATOM 1547 N N . LEU A 1 196 ? 3.426 6.945 15.311 1.00 97.75 196 LEU A N 1
ATOM 1548 C CA . LEU A 1 196 ? 2.366 7.939 15.109 1.00 97.75 196 LEU A CA 1
ATOM 1549 C C . LEU A 1 196 ? 1.945 8.592 16.441 1.00 97.75 196 LEU A C 1
ATOM 1551 O O . LEU A 1 196 ? 1.672 7.883 17.416 1.00 97.75 196 LEU A O 1
ATOM 1555 N N . PRO A 1 197 ? 1.854 9.930 16.492 1.00 95.38 197 PRO A N 1
ATOM 1556 C CA . PRO A 1 197 ? 1.514 10.643 17.713 1.00 95.38 197 PRO A CA 1
ATOM 1557 C C . PRO A 1 197 ? 0.028 10.467 18.044 1.00 95.38 197 PRO A C 1
ATOM 1559 O O . PRO A 1 197 ? -0.823 10.439 17.156 1.00 95.38 197 PRO A O 1
ATOM 1562 N N . ASN A 1 198 ? -0.298 10.393 19.336 1.00 94.94 198 ASN A N 1
ATOM 1563 C CA . ASN A 1 198 ? -1.677 10.291 19.831 1.00 94.94 198 ASN A CA 1
ATOM 1564 C C . ASN A 1 198 ? -2.477 9.123 19.214 1.00 94.94 198 ASN A C 1
ATOM 1566 O O . ASN A 1 198 ? -3.678 9.256 18.983 1.00 94.94 198 ASN A O 1
ATOM 1570 N N . VAL A 1 199 ? -1.814 7.999 18.920 1.00 97.56 199 VAL A N 1
ATOM 1571 C CA . VAL A 1 199 ? -2.432 6.772 18.397 1.00 97.56 199 VAL A CA 1
ATOM 1572 C C . VAL A 1 199 ? -2.142 5.616 19.347 1.00 97.56 199 VAL A C 1
ATOM 1574 O O . VAL A 1 199 ? -0.987 5.265 19.588 1.00 97.56 199 VAL A O 1
ATOM 1577 N N . THR A 1 200 ? -3.196 4.970 19.841 1.00 97.69 200 THR A N 1
ATOM 1578 C CA . THR A 1 200 ? -3.095 3.631 20.430 1.00 97.69 200 THR A CA 1
ATOM 1579 C C . THR A 1 200 ? -3.342 2.612 19.326 1.00 97.69 200 THR A C 1
ATOM 1581 O O . THR A 1 200 ? -4.463 2.485 18.841 1.00 97.69 200 THR A O 1
ATOM 1584 N N . TYR A 1 201 ? -2.304 1.881 18.918 1.00 98.31 201 TYR A N 1
ATOM 1585 C CA . TYR A 1 201 ? -2.431 0.868 17.869 1.00 98.31 201 TYR A CA 1
ATOM 1586 C C . TYR A 1 201 ? -3.297 -0.295 18.351 1.00 98.31 201 TYR A C 1
ATOM 1588 O O . TYR A 1 201 ? -3.008 -0.923 19.370 1.00 98.31 201 TYR A O 1
ATOM 1596 N N . ARG A 1 202 ? -4.344 -0.611 17.594 1.00 98.56 202 ARG A N 1
ATOM 1597 C CA . ARG A 1 202 ? -5.275 -1.711 17.871 1.00 98.56 202 ARG A CA 1
ATOM 1598 C C . ARG A 1 202 ? -5.339 -2.643 16.673 1.00 98.56 202 ARG A C 1
ATOM 1600 O O . ARG A 1 202 ? -5.066 -2.217 15.557 1.00 98.56 202 ARG A O 1
ATOM 1607 N N . TYR A 1 203 ? -5.684 -3.908 16.892 1.00 98.12 203 TYR A N 1
ATOM 1608 C CA . TYR A 1 203 ? -5.852 -4.871 15.799 1.00 98.12 203 TYR A CA 1
ATOM 1609 C C . TYR A 1 203 ? -7.002 -4.482 14.862 1.00 98.12 203 TYR A C 1
ATOM 1611 O O . TYR A 1 203 ? -6.932 -4.760 13.666 1.00 98.12 203 TYR A O 1
ATOM 1619 N N . GLY A 1 204 ? -8.013 -3.784 15.383 1.00 95.75 204 GLY A N 1
ATOM 1620 C CA . GLY A 1 204 ? -9.194 -3.370 14.639 1.00 95.75 204 GLY A CA 1
ATOM 1621 C C . GLY A 1 204 ? -10.404 -4.260 14.879 1.00 95.75 204 GLY A C 1
ATOM 1622 O O . GLY A 1 204 ? -10.351 -5.202 15.669 1.00 95.75 204 GLY A O 1
ATOM 1623 N N . ALA A 1 205 ? -11.494 -3.889 14.214 1.00 92.38 205 ALA A N 1
ATOM 1624 C CA . ALA A 1 205 ? -12.765 -4.594 14.043 1.00 92.38 205 ALA A CA 1
ATOM 1625 C C . ALA A 1 205 ? -13.788 -3.533 13.647 1.00 92.38 205 ALA A C 1
ATOM 1627 O O . ALA A 1 205 ? -14.128 -3.404 12.478 1.00 92.38 205 ALA A O 1
ATOM 1628 N N . GLU A 1 206 ? -14.201 -2.727 14.617 1.00 93.81 206 GLU A N 1
ATOM 1629 C CA . GLU A 1 206 ? -15.112 -1.605 14.439 1.00 93.81 206 GLU A CA 1
ATOM 1630 C C . GLU A 1 206 ? -14.340 -0.283 14.457 1.00 93.81 206 GLU A C 1
ATOM 1632 O O . GLU A 1 206 ? -13.1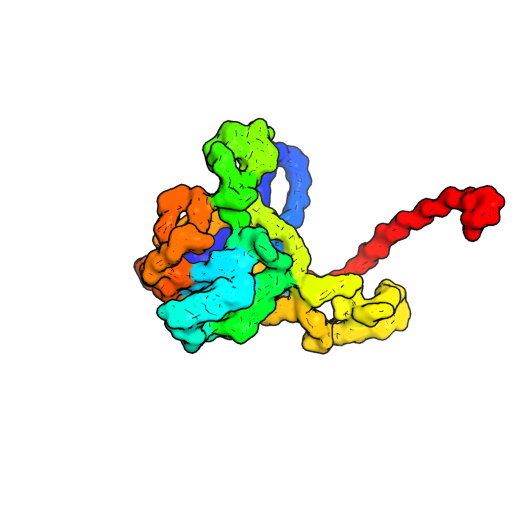99 -0.197 14.931 1.00 93.81 206 GLU A O 1
ATOM 1637 N N . LEU A 1 207 ? -14.975 0.753 13.924 1.00 96.31 207 LEU A N 1
ATOM 1638 C CA . LEU A 1 207 ? -14.493 2.124 13.986 1.00 96.31 207 LEU A CA 1
ATOM 1639 C C . LEU A 1 207 ? -15.323 2.918 14.999 1.00 96.31 207 LEU A C 1
ATOM 1641 O O . LEU A 1 207 ? -16.512 2.655 15.191 1.00 96.31 207 LEU A O 1
ATOM 1645 N N . LEU A 1 208 ? -14.700 3.912 15.635 1.00 95.94 208 LEU A N 1
ATOM 1646 C CA . LEU A 1 208 ? -15.392 4.851 16.518 1.00 95.94 208 LEU A CA 1
ATOM 1647 C C . LEU A 1 208 ? -16.589 5.490 15.819 1.00 95.94 208 LEU A C 1
ATOM 1649 O O . LEU A 1 208 ? -16.566 5.732 14.612 1.00 95.94 208 LEU A O 1
ATOM 1653 N N . SER A 1 209 ? -17.620 5.789 16.609 1.00 94.12 209 SER A N 1
ATOM 1654 C CA . SER A 1 209 ? -18.801 6.532 16.161 1.00 94.12 209 SER A CA 1
ATOM 1655 C C . SER A 1 209 ? -19.523 5.895 14.962 1.00 94.12 209 SER A C 1
ATOM 1657 O O . SER A 1 209 ? -20.142 6.585 14.156 1.00 94.12 209 SER A O 1
ATOM 1659 N N . SER A 1 210 ? -19.463 4.562 14.845 1.00 95.69 210 SER A N 1
ATOM 1660 C CA . SER A 1 210 ? -20.021 3.810 13.708 1.00 95.69 210 SER A CA 1
ATOM 1661 C C . SER A 1 210 ? -19.492 4.292 12.350 1.00 95.69 210 SER A C 1
ATOM 1663 O O . SER A 1 210 ? -20.208 4.259 11.349 1.00 95.69 210 SER A O 1
ATOM 1665 N N . ALA A 1 211 ? -18.248 4.778 12.318 1.00 97.81 211 ALA A N 1
ATOM 1666 C CA . ALA A 1 211 ? -17.632 5.264 11.097 1.00 97.81 211 ALA A CA 1
ATOM 1667 C C . ALA A 1 211 ? -17.428 4.143 10.062 1.00 97.81 211 ALA A C 1
ATOM 1669 O O . ALA A 1 211 ? -17.415 2.947 10.360 1.00 97.81 211 ALA A O 1
ATOM 1670 N N . SER A 1 212 ? -17.239 4.558 8.817 1.00 98.06 212 SER A N 1
ATOM 1671 C CA . SER A 1 212 ? -16.971 3.710 7.663 1.00 98.06 212 SER A CA 1
ATOM 1672 C C . SER A 1 212 ? -15.767 4.235 6.894 1.00 98.06 212 SER A C 1
ATOM 1674 O O . SER A 1 212 ? -15.449 5.427 6.942 1.00 98.06 212 SER A O 1
ATOM 1676 N N . ILE A 1 213 ? -15.082 3.338 6.191 1.00 98.31 213 ILE A N 1
ATOM 1677 C CA . ILE A 1 213 ? -13.910 3.666 5.391 1.00 98.31 213 ILE A CA 1
ATOM 1678 C C . ILE A 1 213 ? -14.096 3.209 3.947 1.00 98.31 213 ILE A C 1
ATOM 1680 O O . ILE A 1 213 ? -14.607 2.123 3.668 1.00 98.31 213 ILE A O 1
ATOM 1684 N N . GLU A 1 214 ? -13.678 4.066 3.021 1.00 98.19 214 GLU A N 1
ATOM 1685 C CA . GLU A 1 214 ? -13.805 3.861 1.586 1.00 98.19 214 GLU A CA 1
ATOM 1686 C C . GLU A 1 214 ? -12.472 4.123 0.871 1.00 98.19 214 GLU A C 1
ATOM 1688 O O . GLU A 1 214 ? -11.787 5.126 1.094 1.00 98.19 214 GLU A O 1
ATOM 1693 N N . ILE A 1 215 ? -12.100 3.234 -0.044 1.00 98.00 215 ILE A N 1
ATOM 1694 C CA . ILE A 1 215 ? -10.990 3.416 -0.977 1.00 98.00 215 ILE A CA 1
ATOM 1695 C C . ILE A 1 215 ? -11.593 3.579 -2.365 1.00 98.00 215 ILE A C 1
ATOM 1697 O O . ILE A 1 215 ? -12.153 2.627 -2.894 1.00 98.00 215 ILE A O 1
ATOM 1701 N N . ARG A 1 216 ? -11.433 4.760 -2.967 1.00 96.19 216 ARG A N 1
ATOM 1702 C CA . ARG A 1 216 ? -11.751 5.013 -4.378 1.00 96.19 216 ARG A CA 1
ATOM 1703 C C . ARG A 1 216 ? -10.452 5.068 -5.173 1.00 96.19 216 ARG A C 1
ATOM 1705 O O . ARG A 1 216 ? -9.682 6.013 -5.003 1.00 96.19 216 ARG A O 1
ATOM 1712 N N . SER A 1 217 ? -10.202 4.060 -6.002 1.00 94.69 217 SER A N 1
ATOM 1713 C CA . SER A 1 217 ? -9.060 4.015 -6.920 1.00 94.69 217 SER A CA 1
ATOM 1714 C C . SER A 1 217 ? -9.552 4.171 -8.349 1.00 94.69 217 SER A C 1
ATOM 1716 O O . SER A 1 217 ? -10.452 3.452 -8.766 1.00 94.69 217 SER A O 1
ATOM 1718 N N . TYR A 1 218 ? -8.924 5.063 -9.112 1.00 94.75 218 TYR A N 1
ATOM 1719 C CA . TYR A 1 218 ? -9.219 5.283 -10.533 1.00 94.75 218 TYR A CA 1
ATOM 1720 C C . TYR A 1 218 ? -8.028 4.935 -11.432 1.00 94.75 218 TYR A C 1
ATOM 1722 O O . TYR A 1 218 ? -7.922 5.438 -12.551 1.00 94.75 218 TYR A O 1
ATOM 1730 N N . ASN A 1 219 ? -7.117 4.093 -10.936 1.00 94.94 219 ASN A N 1
ATOM 1731 C CA . ASN A 1 219 ? -5.944 3.647 -11.679 1.00 94.94 219 ASN A CA 1
ATOM 1732 C C . ASN A 1 219 ? -6.349 2.958 -12.984 1.00 94.94 219 ASN A C 1
ATOM 1734 O O . ASN A 1 219 ? -7.309 2.191 -13.027 1.00 94.94 219 ASN A O 1
ATOM 1738 N N . ARG A 1 220 ? -5.595 3.211 -14.053 1.00 94.56 220 ARG A N 1
ATOM 1739 C CA . ARG A 1 220 ? -5.802 2.579 -15.357 1.00 94.56 220 ARG A CA 1
ATOM 1740 C C . ARG A 1 220 ? -4.508 1.933 -15.808 1.00 94.56 220 ARG A C 1
ATOM 1742 O O . ARG A 1 220 ? -3.438 2.525 -15.669 1.00 94.56 220 ARG A O 1
ATOM 1749 N N . LEU A 1 221 ? -4.622 0.718 -16.328 1.00 94.06 221 LEU A N 1
ATOM 1750 C CA . LEU A 1 221 ? -3.535 0.092 -17.056 1.00 94.06 221 LEU A CA 1
ATOM 1751 C C . LEU A 1 221 ? -3.523 0.688 -18.461 1.00 94.06 221 LEU A C 1
ATOM 1753 O O . LEU A 1 221 ? -4.536 0.709 -19.156 1.00 94.06 221 LEU A O 1
ATOM 1757 N N . GLU A 1 222 ? -2.377 1.236 -18.845 1.00 94.50 222 GLU A N 1
ATOM 1758 C CA . GLU A 1 222 ? -2.167 1.822 -20.160 1.00 94.50 222 GLU A CA 1
ATOM 1759 C C . GLU A 1 222 ? -0.844 1.310 -20.714 1.00 94.50 222 GLU A C 1
ATOM 1761 O O . GLU A 1 222 ? 0.189 1.376 -20.043 1.00 94.50 222 GLU A O 1
ATOM 1766 N N . ARG A 1 223 ? -0.860 0.839 -21.963 1.00 92.88 223 ARG A N 1
ATOM 1767 C CA . ARG A 1 223 ? 0.378 0.577 -22.694 1.00 92.88 223 ARG A CA 1
ATOM 1768 C C . ARG A 1 223 ? 1.045 1.916 -23.003 1.00 92.88 223 ARG A C 1
ATOM 1770 O O . ARG A 1 223 ? 0.409 2.824 -23.538 1.00 92.88 223 ARG A O 1
ATOM 1777 N N . LYS A 1 224 ? 2.330 2.021 -22.678 1.00 95.00 224 LYS A N 1
ATOM 1778 C CA . LYS A 1 224 ? 3.175 3.176 -22.988 1.00 95.00 224 LYS A CA 1
ATOM 1779 C C . LYS A 1 224 ? 4.470 2.695 -23.619 1.00 95.00 224 LYS A C 1
ATOM 1781 O O . LYS A 1 224 ? 4.969 1.631 -23.257 1.00 95.00 224 LYS A O 1
ATOM 1786 N N . ASP A 1 225 ? 5.011 3.509 -24.512 1.00 95.38 225 ASP A N 1
ATOM 1787 C CA . ASP A 1 225 ? 6.337 3.278 -25.067 1.00 95.38 225 ASP A CA 1
ATOM 1788 C C . ASP A 1 225 ? 7.394 3.696 -24.043 1.00 95.38 225 ASP A C 1
ATOM 1790 O O . ASP A 1 225 ? 7.320 4.774 -23.446 1.00 95.38 225 ASP A O 1
ATOM 1794 N N . THR A 1 226 ? 8.381 2.830 -23.835 1.00 95.75 226 THR A N 1
ATOM 1795 C CA . THR A 1 226 ? 9.529 3.085 -22.960 1.00 95.75 226 THR A CA 1
ATOM 1796 C C . THR A 1 226 ? 10.804 3.007 -23.783 1.00 95.75 226 THR A C 1
ATOM 1798 O O . THR A 1 226 ? 11.022 2.019 -24.483 1.00 95.75 226 THR A O 1
ATOM 1801 N N . TYR A 1 227 ? 11.660 4.019 -23.680 1.00 96.88 227 TYR A N 1
ATOM 1802 C CA . TYR A 1 227 ? 12.868 4.141 -24.491 1.00 96.88 227 TYR A CA 1
ATOM 1803 C C . TYR A 1 227 ? 14.106 3.875 -23.629 1.00 96.88 227 TYR A C 1
ATOM 1805 O O . TYR A 1 227 ? 14.365 4.606 -22.674 1.00 96.88 227 TYR A O 1
ATOM 1813 N N . ASN A 1 228 ? 14.873 2.838 -23.973 1.00 96.88 228 ASN A N 1
ATOM 1814 C CA . ASN A 1 228 ? 16.184 2.567 -23.381 1.00 96.88 228 ASN A CA 1
ATOM 1815 C C . ASN A 1 228 ? 17.281 3.212 -24.235 1.00 96.88 228 ASN A C 1
ATOM 1817 O O . ASN A 1 228 ? 17.216 3.167 -25.463 1.00 96.88 228 ASN A O 1
ATOM 1821 N N . VAL A 1 229 ? 18.314 3.756 -23.593 1.00 97.94 229 VAL A N 1
ATOM 1822 C CA . VAL A 1 229 ? 19.520 4.260 -24.266 1.00 97.94 229 VAL A CA 1
ATOM 1823 C C . VAL A 1 229 ? 20.668 3.303 -23.964 1.00 97.94 229 VAL A C 1
ATOM 1825 O O . VAL A 1 229 ? 20.978 3.066 -22.799 1.00 97.94 229 VAL A O 1
ATOM 1828 N N . ILE A 1 230 ? 21.290 2.747 -25.005 1.00 97.69 230 ILE A N 1
ATOM 1829 C CA . ILE A 1 230 ? 22.415 1.810 -24.886 1.00 97.69 230 ILE A CA 1
ATOM 1830 C C . ILE A 1 230 ? 23.642 2.457 -25.527 1.00 97.69 230 ILE A C 1
ATOM 1832 O O . ILE A 1 230 ? 23.658 2.699 -26.732 1.00 97.69 230 ILE A O 1
ATOM 1836 N N . GLY A 1 231 ? 24.659 2.748 -24.716 1.00 97.31 231 GLY A N 1
ATOM 1837 C CA . GLY A 1 231 ? 25.973 3.200 -25.175 1.00 97.31 231 GLY A CA 1
ATOM 1838 C C . GLY A 1 231 ? 26.982 2.058 -25.114 1.00 97.31 231 GLY A C 1
ATOM 1839 O O . GLY A 1 231 ? 26.972 1.285 -24.158 1.00 97.31 231 GLY A O 1
ATOM 1840 N N . ILE A 1 232 ? 27.846 1.946 -26.124 1.00 97.06 232 ILE A N 1
ATOM 1841 C CA . ILE A 1 232 ? 28.859 0.888 -26.213 1.00 97.06 232 ILE A CA 1
ATOM 1842 C C . ILE A 1 232 ? 30.227 1.535 -26.434 1.00 97.06 232 ILE A C 1
ATOM 1844 O O . ILE A 1 232 ? 30.405 2.288 -27.391 1.00 97.06 232 ILE A O 1
ATOM 1848 N N . LEU A 1 233 ? 31.193 1.209 -25.572 1.00 96.81 233 LEU A N 1
ATOM 1849 C CA . LEU A 1 233 ? 32.616 1.430 -25.824 1.00 96.81 233 LEU A CA 1
ATOM 1850 C C . LEU A 1 233 ? 33.248 0.069 -26.101 1.00 96.81 233 LEU A C 1
ATOM 1852 O O . LEU A 1 233 ? 33.289 -0.788 -25.223 1.00 96.81 233 LEU A O 1
ATOM 1856 N N . ARG A 1 234 ? 33.689 -0.137 -27.339 1.00 96.50 234 ARG A N 1
ATOM 1857 C CA . ARG A 1 234 ? 34.203 -1.429 -27.789 1.00 96.50 234 ARG A CA 1
ATOM 1858 C C . ARG A 1 234 ? 35.551 -1.731 -27.129 1.00 96.50 234 ARG A C 1
ATOM 1860 O O . ARG A 1 234 ? 36.449 -0.892 -27.180 1.00 96.50 234 ARG A O 1
ATOM 1867 N N . GLY A 1 235 ? 35.681 -2.917 -26.538 1.00 96.94 235 GLY A N 1
ATOM 1868 C CA . GLY A 1 235 ? 36.945 -3.393 -25.981 1.00 96.94 235 GLY A CA 1
ATOM 1869 C C . GLY A 1 235 ? 37.992 -3.624 -27.071 1.00 96.94 235 GLY A C 1
ATOM 1870 O O . GLY A 1 235 ? 37.660 -3.995 -28.195 1.00 96.94 235 GLY A O 1
ATOM 1871 N N . GLU A 1 236 ? 39.263 -3.396 -26.747 1.00 95.44 236 GLU A N 1
ATOM 1872 C CA . GLU A 1 236 ? 40.368 -3.611 -27.691 1.00 95.44 236 GLU A CA 1
ATOM 1873 C C . GLU A 1 236 ? 40.723 -5.101 -27.842 1.00 95.44 236 GLU A C 1
ATOM 1875 O O . GLU A 1 236 ? 40.984 -5.559 -28.950 1.00 95.44 236 GLU A O 1
ATOM 1880 N N . ILE A 1 237 ? 40.706 -5.860 -26.739 1.00 96.88 237 ILE A N 1
ATOM 1881 C CA . ILE A 1 237 ? 41.110 -7.278 -26.704 1.00 96.88 237 ILE A CA 1
ATOM 1882 C C . ILE A 1 237 ? 39.893 -8.208 -26.831 1.00 96.88 237 ILE A C 1
ATOM 1884 O O . ILE A 1 237 ? 39.912 -9.142 -27.627 1.00 96.88 237 ILE A O 1
ATOM 1888 N N . GLU A 1 238 ? 38.821 -7.927 -26.084 1.00 91.94 238 GLU A N 1
ATOM 1889 C CA . GLU A 1 238 ? 37.564 -8.691 -26.095 1.00 91.94 238 GLU A CA 1
ATOM 1890 C C . GLU A 1 238 ? 36.390 -7.744 -26.417 1.00 91.94 238 GLU A C 1
ATOM 1892 O O . GLU A 1 238 ? 35.799 -7.165 -25.501 1.00 91.94 238 GLU A O 1
ATOM 1897 N N . PRO A 1 239 ? 36.127 -7.483 -27.712 1.00 85.00 239 PRO A N 1
ATOM 1898 C CA . PRO A 1 239 ? 35.115 -6.531 -28.170 1.00 85.00 239 PRO A CA 1
ATOM 1899 C C . PRO A 1 239 ? 33.664 -7.003 -28.050 1.00 85.00 239 PRO A C 1
ATOM 1901 O O . PRO A 1 239 ? 33.405 -8.214 -28.226 1.00 85.00 239 PRO A O 1
#

Organism: NCBI:txid392030

InterPro domains:
  IPR003137 PA domain [PF02225] (48-133)
  IPR039373 Transferrin receptor protein 1/Glutamate carboxypeptidase 2-like [PTHR10404] (19-239)
  IPR046450 PA domain superfamily [SSF52025] (1-230)

Secondary structure (DSSP, 8-state):
-EEE-TTS-EEEE---PPPPSSTTPPPPPPP-EETPPSEEEEES-EEE-TT--HHHHHHHHHHH-HHHHTT-EEEEESSSS-HHHHHHHHHHTT-SEEEEE--HHHH-TT--STTTSTTTSSSPPTT----EE--SSSS-TTSTTS---TT-----GGG-TT---S-EEEE-HHHHHHHHHTB-SSBPPGGG----TT---B-EESBGGG-EEEEEE------------------SS--

pLDDT: mean 94.8, std 5.54, range [68.56, 98.81]

Foldseek 3Di:
DWKAFPVRHTPDDDPLAQPDPDPPDPGDHRAWAPLFDFDKQKDQWEFEQEQLDLVSVVVLCVAPNLVLLASHEYEYEHDPDDQLSSLVSSVVSHYQEYEYEHFCVHQQVPDAPPCRDPPNDPGHHQFDWDHYYSAPDDDDQQQPPDDPDPPDHGDDSVPRPRRRHHYYGIGGLNVVLSVQQQFDAAFDDPVRDTPRPPGRGHRGRGGPNSMMDMDGDPHDDDDDDDDDDDDDDDDPPHD